Protein AF-A0A397FHE5-F1 (afdb_monomer)

Nearest PDB structures (foldseek):
  7fa0-assembly2_B  TM=5.283E-01  e=1.845E+00  Viola philippica
  4m1q-assembly1_A-2  TM=4.838E-01  e=3.893E+00  [Bacillus] selenitireducens MLS10
  3wsw-assembly1_D  TM=5.517E-01  e=7.252E+00  Enterococcus mundtii
  4lmr-assembly1_A  TM=4.727E-01  e=4.692E+00  Bacillus cereus ATCC 14579

Organism: Aphanomyces astaci (NCBI:txid112090)

Structure (mmCIF, N/CA/C/O backbone):
data_AF-A0A397FHE5-F1
#
_entry.id   AF-A0A397FHE5-F1
#
loop_
_atom_site.group_PDB
_atom_site.id
_atom_site.type_symbol
_atom_site.label_atom_id
_atom_site.label_alt_id
_atom_site.label_comp_id
_atom_site.label_asym_id
_atom_site.label_entity_id
_atom_site.label_seq_id
_atom_site.pdbx_PDB_ins_code
_atom_site.Cartn_x
_atom_site.Cartn_y
_atom_site.Cartn_z
_atom_site.occupancy
_atom_site.B_iso_or_equiv
_atom_site.auth_seq_id
_atom_site.auth_comp_id
_atom_site.auth_asym_id
_atom_site.auth_atom_id
_atom_site.pdbx_PDB_model_num
ATOM 1 N N . MET A 1 1 ? -32.046 1.025 18.889 1.00 34.75 1 MET A N 1
ATOM 2 C CA . MET A 1 1 ? -30.837 0.492 19.540 1.00 34.75 1 MET A CA 1
ATOM 3 C C . MET A 1 1 ? -30.995 -1.011 19.561 1.00 34.75 1 MET A C 1
ATOM 5 O O . MET A 1 1 ? -31.822 -1.499 20.323 1.00 34.75 1 MET A O 1
ATOM 9 N N . HIS A 1 2 ? -30.330 -1.705 18.638 1.00 36.72 2 HIS A N 1
ATOM 10 C CA . HIS A 1 2 ? -30.096 -3.138 18.799 1.00 36.72 2 HIS A CA 1
ATOM 11 C C . HIS A 1 2 ? -29.092 -3.269 19.948 1.00 36.72 2 HIS A C 1
ATOM 13 O O . HIS A 1 2 ? -28.172 -2.463 20.038 1.00 36.72 2 HIS A O 1
ATOM 19 N N . ASN A 1 3 ? -29.404 -4.124 20.914 1.00 38.03 3 ASN A N 1
ATOM 20 C CA . ASN A 1 3 ? -28.708 -4.238 22.196 1.00 38.03 3 ASN A CA 1
ATOM 21 C C . ASN A 1 3 ? -28.197 -5.676 22.342 1.00 38.03 3 ASN A C 1
ATOM 23 O O . ASN A 1 3 ? -28.309 -6.275 23.410 1.00 38.03 3 ASN A O 1
ATOM 27 N N . ASP A 1 4 ? -27.745 -6.237 21.224 1.00 46.53 4 ASP A N 1
ATOM 28 C CA . ASP A 1 4 ? -27.401 -7.641 21.070 1.00 46.53 4 ASP A CA 1
ATOM 29 C C . ASP A 1 4 ? -25.899 -7.740 20.823 1.00 46.53 4 ASP A C 1
ATOM 31 O O . ASP A 1 4 ? -25.509 -8.415 19.883 1.00 46.53 4 ASP A O 1
ATOM 35 N N . CYS A 1 5 ? -25.085 -7.075 21.663 1.00 44.84 5 CYS A N 1
ATOM 36 C CA . CYS A 1 5 ? -23.633 -6.981 21.507 1.00 44.84 5 CYS A CA 1
ATOM 37 C C . CYS A 1 5 ? -23.034 -8.363 21.230 1.00 44.84 5 CYS A C 1
ATOM 39 O O . CYS A 1 5 ? -22.777 -9.134 22.160 1.00 44.84 5 CYS A O 1
ATOM 41 N N . ALA A 1 6 ? -22.848 -8.683 19.952 1.00 53.44 6 ALA A N 1
ATOM 42 C CA . ALA A 1 6 ? -22.233 -9.920 19.530 1.00 53.44 6 ALA A CA 1
ATOM 43 C C . ALA A 1 6 ? -20.726 -9.737 19.660 1.00 53.44 6 ALA A C 1
ATOM 45 O O . ALA A 1 6 ? -20.154 -8.774 19.151 1.00 53.44 6 ALA A O 1
ATOM 46 N N . GLU A 1 7 ? -20.083 -10.652 20.376 1.00 53.84 7 GLU A N 1
ATOM 47 C CA . GLU A 1 7 ? -18.630 -10.693 20.416 1.00 53.84 7 GLU A CA 1
ATOM 48 C C . GLU A 1 7 ? -18.126 -10.942 18.991 1.00 53.84 7 GLU A C 1
ATOM 50 O O . GLU A 1 7 ? -18.586 -11.874 18.317 1.00 53.84 7 GLU A O 1
ATOM 55 N N . CYS A 1 8 ? -17.236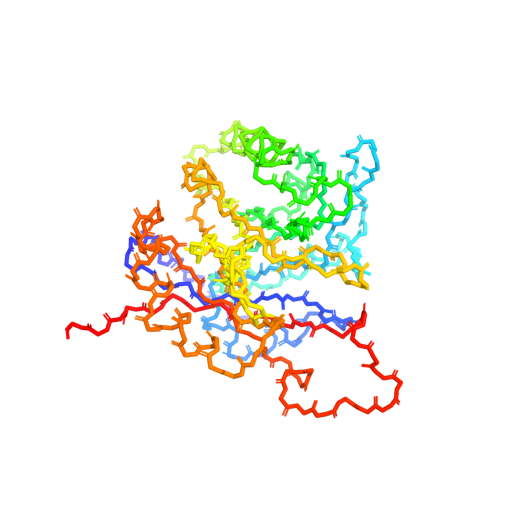 -10.073 18.509 1.00 58.59 8 CYS A N 1
ATOM 56 C CA . CYS A 1 8 ? -16.647 -10.243 17.192 1.00 58.59 8 CYS A CA 1
ATOM 57 C C . CYS A 1 8 ? -15.947 -11.605 17.118 1.00 58.59 8 CYS A C 1
ATOM 59 O O . CYS A 1 8 ? -15.305 -12.013 18.091 1.00 58.59 8 CYS A O 1
ATOM 61 N N . PRO A 1 9 ? -16.083 -12.339 15.998 1.00 58.62 9 PRO A N 1
ATOM 62 C CA . PRO A 1 9 ? -15.359 -13.587 15.831 1.00 58.62 9 PRO A CA 1
ATOM 63 C C . PRO A 1 9 ? -13.859 -13.321 15.986 1.00 58.62 9 PRO A C 1
ATOM 65 O O . PRO A 1 9 ? -13.351 -12.326 15.481 1.00 58.62 9 PRO A O 1
ATOM 68 N N . ALA A 1 10 ? -13.171 -14.199 16.715 1.00 60.56 10 ALA A N 1
ATOM 69 C CA . ALA A 1 10 ? -11.729 -14.093 16.881 1.00 60.56 10 ALA A CA 1
ATOM 70 C C . ALA A 1 10 ? -11.020 -14.288 15.537 1.00 60.56 10 ALA A C 1
ATOM 72 O O . ALA A 1 10 ? -11.412 -15.166 14.762 1.00 60.56 10 ALA A O 1
ATOM 73 N N . ASP A 1 11 ? -9.952 -13.520 15.323 1.00 60.88 11 ASP A N 1
ATOM 74 C CA . ASP A 1 11 ? -9.150 -13.584 14.107 1.00 60.88 11 ASP A CA 1
ATOM 75 C C . ASP A 1 11 ? -8.683 -15.015 13.800 1.00 60.88 11 ASP A C 1
ATOM 77 O O . ASP A 1 11 ? -8.175 -15.753 14.656 1.00 60.88 11 ASP A O 1
ATOM 81 N N . SER A 1 12 ? -8.804 -15.390 12.532 1.00 62.81 12 SER A N 1
ATOM 82 C CA . SER A 1 12 ? -8.346 -16.646 11.961 1.00 62.81 12 SER A CA 1
ATOM 83 C C . SER A 1 12 ? -7.361 -16.387 10.816 1.00 62.81 12 SER A C 1
ATOM 85 O O . SER A 1 12 ? -7.566 -15.494 9.993 1.00 62.81 12 SER A O 1
ATOM 87 N N . PRO A 1 13 ? -6.316 -17.222 10.651 1.00 61.50 13 PRO A N 1
ATOM 88 C CA . PRO A 1 13 ? -5.424 -17.155 9.488 1.00 61.50 13 PRO A CA 1
ATOM 89 C C . PRO A 1 13 ? -6.141 -17.241 8.126 1.00 61.50 13 PRO A C 1
ATOM 91 O O . PRO A 1 13 ? -5.602 -16.789 7.104 1.00 61.50 13 PRO A O 1
ATOM 94 N N . ASP A 1 14 ? -7.343 -17.824 8.114 1.00 67.31 14 ASP A N 1
ATOM 95 C CA . ASP A 1 14 ? -8.187 -18.003 6.933 1.00 67.31 14 ASP A CA 1
ATOM 96 C C . ASP A 1 14 ? -9.141 -16.832 6.661 1.00 67.31 14 ASP A C 1
ATOM 98 O O . ASP A 1 14 ? -9.816 -16.847 5.623 1.00 67.31 14 ASP A O 1
ATOM 102 N N . ASP A 1 15 ? -9.177 -15.823 7.537 1.00 69.19 15 ASP A N 1
ATOM 103 C CA . ASP A 1 15 ? -10.056 -14.671 7.378 1.00 69.19 15 ASP A CA 1
ATOM 104 C C . ASP A 1 15 ? -9.769 -13.920 6.083 1.00 69.19 15 ASP A C 1
ATOM 106 O O . ASP A 1 15 ? -8.633 -13.808 5.596 1.00 69.19 15 ASP A O 1
ATOM 110 N N . LYS A 1 16 ? -10.854 -13.443 5.476 1.00 75.19 16 LYS A N 1
ATOM 111 C CA . LYS A 1 16 ? -10.795 -12.645 4.259 1.00 75.19 16 LYS A CA 1
ATOM 112 C C . LYS A 1 16 ? -10.872 -11.183 4.634 1.00 75.19 16 LYS A C 1
ATOM 114 O O . LYS A 1 16 ? -11.731 -10.785 5.405 1.00 75.19 16 LYS A O 1
ATOM 119 N N . VAL A 1 17 ? -10.002 -10.397 4.023 1.00 77.19 17 VAL A N 1
ATOM 120 C CA . VAL A 1 17 ? -10.043 -8.944 4.097 1.00 77.19 17 VAL A CA 1
ATOM 121 C C . VAL A 1 17 ? -10.964 -8.459 2.988 1.00 77.19 17 VAL A C 1
ATOM 123 O O . VAL A 1 17 ? -10.733 -8.756 1.813 1.00 77.19 17 VAL A O 1
ATOM 126 N N . PHE A 1 18 ? -12.018 -7.754 3.383 1.00 79.75 18 PHE A N 1
ATOM 127 C CA . PHE A 1 18 ? -12.756 -6.835 2.529 1.00 79.75 18 PHE A CA 1
ATOM 128 C C . PHE A 1 18 ? -12.651 -5.432 3.121 1.00 79.75 18 PHE A C 1
ATOM 130 O O . PHE A 1 18 ? -13.220 -5.183 4.184 1.00 79.75 18 PHE A O 1
ATOM 137 N N . ALA A 1 19 ? -11.864 -4.554 2.512 1.00 77.44 19 ALA A N 1
ATOM 138 C CA . ALA A 1 19 ? -11.576 -3.230 3.061 1.00 77.44 19 ALA A CA 1
ATOM 139 C C . ALA A 1 19 ? -11.924 -2.123 2.068 1.00 77.44 19 ALA A C 1
ATOM 141 O O . ALA A 1 19 ? -11.973 -2.386 0.868 1.00 77.44 19 ALA A O 1
ATOM 142 N N . VAL A 1 20 ? -12.201 -0.915 2.559 1.00 76.56 20 VAL A N 1
ATOM 143 C CA . VAL A 1 20 ? -12.511 0.245 1.709 1.00 76.56 20 VAL A CA 1
ATOM 144 C C . VAL A 1 20 ? -11.747 1.488 2.137 1.00 76.56 20 VAL A C 1
ATOM 146 O O . VAL A 1 20 ? -11.711 1.780 3.331 1.00 76.56 20 VAL A O 1
ATOM 149 N N . PHE A 1 21 ? -11.223 2.252 1.176 1.00 75.06 21 PHE A N 1
ATOM 150 C CA . PHE A 1 21 ? -10.838 3.642 1.431 1.00 75.06 21 PHE A CA 1
ATOM 151 C C . PHE A 1 21 ? -12.078 4.517 1.566 1.00 75.06 21 PHE A C 1
ATOM 153 O O . PHE A 1 21 ? -12.962 4.535 0.702 1.00 75.06 21 PHE A O 1
ATOM 160 N N . TRP A 1 22 ? -12.146 5.257 2.666 1.00 75.12 22 TRP A N 1
ATOM 161 C CA . TRP A 1 22 ? -13.221 6.190 2.944 1.00 75.12 22 TRP A CA 1
ATOM 162 C C . TRP A 1 22 ? -12.763 7.629 2.717 1.00 75.12 22 TRP A C 1
ATOM 164 O O . TRP A 1 22 ? -12.324 8.326 3.628 1.00 75.12 22 TRP A O 1
ATOM 174 N N . GLU A 1 23 ? -12.922 8.076 1.472 1.00 68.00 23 GLU A N 1
ATOM 175 C CA . GLU A 1 23 ? -12.510 9.405 0.988 1.00 68.00 23 GLU A CA 1
ATOM 176 C C . GLU A 1 23 ? -13.690 10.367 0.772 1.00 68.00 23 GLU A C 1
ATOM 178 O O . GLU A 1 23 ? -13.542 11.453 0.211 1.00 68.00 23 GLU A O 1
ATOM 183 N N . THR A 1 24 ? -14.911 9.986 1.161 1.00 60.75 24 THR A N 1
ATOM 184 C CA . THR A 1 24 ? -16.087 10.831 0.891 1.00 60.75 24 THR A CA 1
ATOM 185 C C . THR A 1 24 ? -15.988 12.134 1.685 1.00 60.75 24 THR A C 1
ATOM 187 O O . THR A 1 24 ? -15.620 12.093 2.850 1.00 60.75 24 THR A O 1
ATOM 190 N N . GLN A 1 25 ? -16.389 13.267 1.097 1.00 60.81 25 GLN A N 1
ATOM 191 C CA . GLN A 1 25 ? -16.472 14.590 1.753 1.00 60.81 25 GLN A CA 1
ATOM 192 C C . GLN A 1 25 ? -17.799 14.801 2.521 1.00 60.81 25 GLN A C 1
ATOM 194 O O . GLN A 1 25 ? -18.148 15.917 2.908 1.00 60.81 25 GLN A O 1
ATOM 199 N N . SER A 1 26 ? -18.601 13.742 2.678 1.00 58.22 26 SER A N 1
ATOM 200 C CA . SER A 1 26 ? -19.937 13.764 3.290 1.00 58.22 26 SER A CA 1
ATOM 201 C C . SER A 1 26 ? -19.981 12.942 4.574 1.00 58.22 26 SER A C 1
ATOM 203 O O . SER A 1 26 ? -19.197 12.014 4.727 1.00 58.22 26 SER A O 1
ATOM 205 N N . ASN A 1 27 ? -20.875 13.275 5.510 1.00 66.12 27 ASN A N 1
ATOM 206 C CA . ASN A 1 27 ? -20.924 12.624 6.825 1.00 66.12 27 ASN A CA 1
ATOM 207 C C . ASN A 1 27 ? -20.934 11.078 6.752 1.00 66.12 27 ASN A C 1
ATOM 209 O O . ASN A 1 27 ? -21.331 10.463 5.760 1.00 66.12 27 ASN A O 1
ATOM 213 N N . CYS A 1 28 ? -20.582 10.425 7.856 1.00 73.38 28 CYS A N 1
ATOM 214 C CA . CYS A 1 28 ? -20.500 8.964 7.908 1.00 73.38 28 CYS A CA 1
ATOM 215 C C . CYS A 1 28 ? -21.858 8.241 7.874 1.00 73.38 28 CYS A C 1
ATOM 217 O O . CYS A 1 28 ? -21.901 7.028 8.055 1.00 73.38 28 CYS A O 1
ATOM 219 N N . GLN A 1 29 ? -22.979 8.930 7.617 1.00 73.62 29 GLN A N 1
ATOM 220 C CA . GLN A 1 29 ? -24.305 8.297 7.576 1.00 73.62 29 GLN A CA 1
ATOM 221 C C . GLN A 1 29 ? -24.411 7.250 6.470 1.00 73.62 29 GLN A C 1
ATOM 223 O O . GLN A 1 29 ? -25.104 6.255 6.649 1.00 73.62 29 GLN A O 1
ATOM 228 N N . ASN A 1 30 ? -23.708 7.429 5.350 1.00 75.75 30 ASN A N 1
ATOM 229 C CA . ASN A 1 30 ? -23.676 6.412 4.299 1.00 75.75 30 ASN A CA 1
ATOM 230 C C . ASN A 1 30 ? -22.884 5.169 4.716 1.00 75.75 30 ASN A C 1
ATOM 232 O O . ASN A 1 30 ? -23.216 4.075 4.280 1.00 75.75 30 ASN A O 1
ATOM 236 N N . LEU A 1 31 ? -21.869 5.319 5.564 1.00 74.69 31 LEU A N 1
ATOM 237 C CA . LEU A 1 31 ? -21.093 4.197 6.086 1.00 74.69 31 LEU A CA 1
ATOM 238 C C . LEU A 1 31 ? -21.882 3.460 7.173 1.00 74.69 31 LEU A C 1
ATOM 240 O O . LEU A 1 31 ? -22.051 2.248 7.119 1.00 74.69 31 LEU A O 1
ATOM 244 N N . VAL A 1 32 ? -22.451 4.218 8.108 1.00 73.88 32 VAL A N 1
ATOM 245 C CA . VAL A 1 32 ? -23.191 3.716 9.271 1.00 73.88 32 VAL A CA 1
ATOM 246 C C . VAL A 1 32 ? -24.575 3.173 8.893 1.00 73.88 32 VAL A C 1
ATOM 248 O O . VAL A 1 32 ? -25.017 2.152 9.409 1.00 73.88 32 VAL A O 1
ATOM 251 N N . GLY A 1 33 ? -25.283 3.855 7.994 1.00 74.88 33 GLY A N 1
ATOM 252 C CA . GLY A 1 33 ? -26.658 3.534 7.613 1.00 74.88 33 GLY A CA 1
ATOM 253 C C . GLY A 1 33 ? -26.781 2.501 6.493 1.00 74.88 33 GLY A C 1
ATOM 254 O O . GLY A 1 33 ? -27.890 2.037 6.219 1.00 74.88 33 GLY A O 1
ATOM 255 N N . ASN A 1 34 ? -25.680 2.134 5.830 1.00 77.25 34 ASN A N 1
ATOM 256 C CA . ASN A 1 34 ? -25.713 1.169 4.740 1.00 77.25 34 ASN A CA 1
ATOM 257 C C . ASN A 1 34 ? -25.631 -0.271 5.281 1.00 77.25 34 ASN A C 1
ATOM 259 O O . ASN A 1 34 ? -24.612 -0.669 5.844 1.00 77.25 34 ASN A O 1
ATOM 263 N N . PRO A 1 35 ? -26.660 -1.112 5.062 1.00 75.06 35 PRO A N 1
ATOM 264 C CA . PRO A 1 35 ? -26.660 -2.486 5.557 1.00 75.06 35 PRO A CA 1
ATOM 265 C C . PRO A 1 35 ? -25.582 -3.373 4.917 1.00 75.06 35 PRO A C 1
ATOM 267 O O . PRO A 1 35 ? -25.349 -4.475 5.412 1.00 75.06 35 PRO A O 1
ATOM 270 N N . HIS A 1 36 ? -24.956 -2.941 3.818 1.00 76.94 36 HIS A N 1
ATOM 271 C CA . HIS A 1 36 ? -23.864 -3.650 3.153 1.00 76.94 36 HIS A CA 1
ATOM 272 C C . HIS A 1 36 ? -22.498 -3.419 3.819 1.00 76.94 36 HIS A C 1
ATOM 274 O O . HIS A 1 36 ? -21.601 -4.232 3.615 1.00 76.94 36 HIS A O 1
ATOM 280 N N . THR A 1 37 ? -22.357 -2.403 4.679 1.00 73.62 37 THR A N 1
ATOM 281 C CA . THR A 1 37 ? -21.146 -2.159 5.487 1.00 73.62 37 THR A CA 1
ATOM 282 C C . THR A 1 37 ? -20.800 -3.361 6.371 1.00 73.62 37 THR A C 1
ATOM 284 O O . THR A 1 37 ? -19.634 -3.598 6.645 1.00 73.62 37 THR A O 1
ATOM 287 N N . ARG A 1 38 ? -21.776 -4.217 6.713 1.00 70.94 38 ARG A N 1
ATOM 288 C CA . ARG A 1 38 ? -21.558 -5.482 7.446 1.00 70.94 38 ARG A CA 1
ATOM 289 C C . ARG A 1 38 ? -20.615 -6.483 6.768 1.00 70.94 38 ARG A C 1
ATOM 291 O O . ARG A 1 38 ? -20.252 -7.476 7.385 1.00 70.94 38 ARG A O 1
ATOM 298 N N . PHE A 1 39 ? -20.344 -6.312 5.475 1.00 74.50 39 PHE A N 1
ATOM 299 C CA . PHE A 1 39 ? -19.410 -7.165 4.742 1.00 74.50 39 PHE A CA 1
ATOM 300 C C . PHE A 1 39 ? -17.980 -6.631 4.797 1.00 74.50 39 PHE A C 1
ATOM 302 O O . PHE A 1 39 ? -17.058 -7.369 4.460 1.00 74.50 39 PHE A O 1
ATOM 309 N N . LEU A 1 40 ? -17.803 -5.366 5.187 1.00 75.50 40 LEU A N 1
ATOM 310 C CA . LEU A 1 40 ? -16.493 -4.773 5.384 1.00 75.50 40 LEU A CA 1
ATOM 311 C C . LEU A 1 40 ? -15.858 -5.347 6.644 1.00 75.50 40 LEU A C 1
ATOM 313 O O . LEU A 1 40 ? -16.521 -5.617 7.639 1.00 75.50 40 LEU A O 1
ATOM 317 N N . THR A 1 41 ? -14.549 -5.497 6.561 1.00 75.88 41 THR A N 1
ATOM 318 C CA . THR A 1 41 ? -13.669 -5.941 7.642 1.00 75.88 41 THR A CA 1
ATOM 319 C C . THR A 1 41 ? -12.707 -4.837 8.052 1.00 75.88 41 THR A C 1
ATOM 321 O O . THR A 1 41 ? -12.273 -4.827 9.193 1.00 75.88 41 THR A O 1
ATOM 324 N N . HIS A 1 42 ? -12.363 -3.914 7.141 1.00 78.12 42 HIS A N 1
ATOM 325 C CA . HIS A 1 42 ? -11.537 -2.749 7.457 1.00 78.12 42 HIS A CA 1
ATOM 326 C C . HIS A 1 42 ? -12.086 -1.494 6.764 1.00 78.12 42 HIS A C 1
ATOM 328 O O . HIS A 1 42 ? -12.618 -1.572 5.651 1.00 78.12 42 HIS A O 1
ATOM 334 N N . ILE A 1 43 ? -11.935 -0.342 7.408 1.00 79.81 43 ILE A N 1
ATOM 335 C CA . ILE A 1 43 ? -12.120 0.978 6.799 1.00 79.81 43 ILE A CA 1
ATOM 336 C C . ILE A 1 43 ? -10.779 1.694 6.877 1.00 79.81 43 ILE A C 1
ATOM 338 O O . ILE A 1 43 ? -10.218 1.828 7.960 1.00 79.81 43 ILE A O 1
ATOM 342 N N . MET A 1 44 ? -10.284 2.146 5.731 1.00 78.25 44 MET A N 1
ATOM 343 C CA . MET A 1 44 ? -9.072 2.943 5.617 1.00 78.25 44 MET A CA 1
ATOM 344 C C . MET A 1 44 ? -9.461 4.419 5.501 1.00 78.25 44 MET A C 1
ATOM 346 O O . MET A 1 44 ? -10.122 4.833 4.549 1.00 78.25 44 MET A O 1
ATOM 350 N N . TRP A 1 45 ? -9.133 5.200 6.521 1.00 77.88 45 TRP A N 1
ATOM 351 C CA . TRP A 1 45 ? -9.467 6.613 6.637 1.00 77.88 45 TRP A CA 1
ATOM 352 C C . TRP A 1 45 ? -8.388 7.455 5.963 1.00 77.88 45 TRP A C 1
ATOM 354 O O . TRP A 1 45 ? -7.255 7.531 6.445 1.00 77.88 45 TRP A O 1
ATOM 364 N N . SER A 1 46 ? -8.774 8.115 4.875 1.00 72.06 46 SER A N 1
ATOM 365 C CA . SER A 1 46 ? -7.854 8.803 3.973 1.00 72.06 46 SER A CA 1
ATOM 366 C C . SER A 1 46 ? -8.045 10.323 3.964 1.00 72.06 46 SER A C 1
ATOM 368 O O . SER A 1 46 ? -9.139 10.833 4.216 1.00 72.06 46 SER A O 1
ATOM 370 N N . PHE A 1 47 ? -7.024 11.109 3.634 1.00 71.06 47 PHE A N 1
ATOM 371 C CA . PHE A 1 47 ? -5.596 10.845 3.851 1.00 71.06 47 PHE A CA 1
ATOM 372 C C . PHE A 1 47 ? -5.104 11.742 4.978 1.00 71.06 47 PHE A C 1
ATOM 374 O O . PHE A 1 47 ? -5.673 12.810 5.229 1.00 71.06 47 PHE A O 1
ATOM 381 N N . VAL A 1 48 ? -4.039 11.322 5.650 1.00 74.25 48 VAL A N 1
ATOM 382 C CA . VAL A 1 48 ? -3.288 12.196 6.545 1.00 74.25 48 VAL A CA 1
ATOM 383 C C . VAL A 1 48 ? -1.890 12.416 5.979 1.00 74.25 48 VAL A C 1
ATOM 385 O O . VAL A 1 48 ? -1.115 11.480 5.794 1.00 74.25 48 VAL A O 1
ATOM 388 N N . GLU A 1 49 ? -1.583 13.679 5.698 1.00 73.19 49 GLU A N 1
ATOM 389 C CA . GLU A 1 49 ? -0.258 14.120 5.272 1.00 73.19 49 GLU A CA 1
ATOM 390 C C . GLU A 1 49 ? 0.478 14.685 6.496 1.00 73.19 49 GLU A C 1
ATOM 392 O O . GLU A 1 49 ? 0.035 15.684 7.074 1.00 73.19 49 GLU A O 1
ATOM 397 N N . PRO A 1 50 ? 1.559 14.047 6.965 1.00 69.56 50 PRO A N 1
ATOM 398 C CA . PRO A 1 50 ? 2.378 14.602 8.027 1.00 69.56 50 PRO A CA 1
ATOM 399 C C . PRO A 1 50 ? 3.101 15.877 7.574 1.00 69.56 50 PRO A C 1
ATOM 401 O O . PRO A 1 50 ? 3.495 16.024 6.420 1.00 69.56 50 PRO A O 1
ATOM 404 N N . GLY A 1 51 ? 3.307 16.804 8.510 1.00 64.81 51 GLY A N 1
ATOM 405 C CA . GLY A 1 51 ? 4.147 17.977 8.293 1.00 64.81 51 GLY A CA 1
ATOM 406 C C . GLY A 1 51 ? 5.619 17.602 8.094 1.00 64.81 51 GLY A C 1
ATOM 407 O O . GLY A 1 51 ? 6.060 16.524 8.493 1.00 64.81 51 GLY A O 1
ATOM 408 N N . GLU A 1 52 ? 6.411 18.524 7.537 1.00 68.94 52 GLU A N 1
ATOM 409 C CA . GLU A 1 52 ? 7.855 18.331 7.291 1.00 68.94 52 GLU A CA 1
ATOM 410 C C . GLU A 1 52 ? 8.658 17.980 8.561 1.00 68.94 52 GLU A C 1
ATOM 412 O O . GLU A 1 52 ? 9.723 17.370 8.491 1.00 68.94 52 GLU A O 1
ATOM 417 N N . ASP A 1 53 ? 8.153 18.360 9.737 1.00 66.25 53 ASP A N 1
ATOM 418 C CA . ASP A 1 53 ? 8.729 18.055 11.049 1.00 66.25 53 ASP A CA 1
ATOM 419 C C . ASP A 1 53 ? 8.238 16.720 11.645 1.00 66.25 53 ASP A C 1
ATOM 421 O O . ASP A 1 53 ? 8.552 16.399 12.794 1.00 66.25 53 ASP A O 1
ATOM 425 N N . GLY A 1 54 ? 7.470 15.942 10.876 1.00 62.44 54 GLY A N 1
ATOM 426 C CA . GLY A 1 54 ? 6.852 14.687 11.300 1.00 62.44 54 GLY A CA 1
ATOM 427 C C . GLY A 1 54 ? 5.618 14.873 12.187 1.00 62.44 54 GLY A C 1
ATOM 428 O O . GLY A 1 54 ? 5.167 13.917 12.823 1.00 62.44 54 GLY A O 1
ATOM 429 N N . THR A 1 55 ? 5.060 16.084 12.291 1.00 67.88 55 THR A N 1
ATOM 430 C CA . THR A 1 55 ? 3.811 16.290 13.034 1.00 67.88 55 THR A CA 1
ATOM 431 C C . THR A 1 55 ? 2.610 15.761 12.253 1.00 67.88 55 THR A C 1
ATOM 433 O O . THR A 1 55 ? 2.453 16.036 11.070 1.00 67.88 55 THR A O 1
ATOM 436 N N . VAL A 1 56 ? 1.721 15.011 12.913 1.00 70.12 56 VAL A N 1
ATOM 437 C CA . VAL A 1 56 ? 0.415 14.664 12.328 1.00 70.12 56 VAL A CA 1
ATOM 438 C C . VAL A 1 56 ? -0.556 15.824 12.551 1.00 70.12 56 VAL A C 1
ATOM 440 O O . VAL A 1 56 ? -0.798 16.179 13.713 1.00 70.12 56 VAL A O 1
ATOM 443 N N . PRO A 1 57 ? -1.136 16.405 11.486 1.00 69.81 57 PRO A N 1
ATOM 444 C CA . PRO A 1 57 ? -2.131 17.462 11.619 1.00 69.81 57 PRO A CA 1
ATOM 445 C C . PRO A 1 57 ? -3.409 16.948 12.289 1.00 69.81 57 PRO A C 1
ATOM 447 O O . PRO A 1 57 ? -3.724 15.761 12.239 1.00 69.81 57 PRO A O 1
ATOM 450 N N . SER A 1 58 ? -4.178 17.856 12.903 1.00 68.88 58 SER A N 1
ATOM 451 C CA . SER A 1 58 ? -5.495 17.534 13.483 1.00 68.88 58 SER A CA 1
ATOM 452 C C . SER A 1 58 ? -6.590 17.277 12.443 1.00 68.88 58 SER A C 1
ATOM 454 O O . SER A 1 58 ? -7.707 16.894 12.791 1.00 68.88 58 SER A O 1
ATOM 456 N N . GLU A 1 59 ? -6.264 17.508 11.177 1.00 73.38 59 GLU A N 1
ATOM 457 C CA . GLU A 1 59 ? -7.151 17.424 10.031 1.00 73.38 59 GLU A CA 1
ATOM 458 C C . GLU A 1 59 ? -6.595 16.380 9.064 1.00 73.38 59 GLU A C 1
ATOM 460 O O . GLU A 1 59 ? -5.423 16.415 8.696 1.00 73.38 59 GLU A O 1
ATOM 465 N N . PHE A 1 60 ? -7.452 15.454 8.667 1.00 72.69 60 PHE A N 1
ATOM 466 C CA . PHE A 1 60 ? -7.291 14.642 7.473 1.00 72.69 60 PHE A CA 1
ATOM 467 C C . PHE A 1 60 ? -7.744 15.468 6.266 1.00 72.69 60 PHE A C 1
ATOM 469 O O . PHE A 1 60 ? -8.417 16.488 6.426 1.00 72.69 60 PHE A O 1
ATOM 476 N N . GLN A 1 61 ? -7.435 15.006 5.055 1.00 67.31 61 GLN A N 1
ATOM 477 C CA . GLN A 1 61 ? -7.699 15.712 3.796 1.00 67.31 61 GLN A CA 1
ATOM 478 C C . GLN A 1 61 ? -9.109 16.330 3.703 1.00 67.31 61 GLN A C 1
ATOM 480 O O . GLN A 1 61 ? -9.264 17.424 3.162 1.00 67.31 61 GLN A O 1
ATOM 485 N N . TYR A 1 62 ? -10.128 15.664 4.263 1.00 70.00 62 TYR A N 1
ATOM 486 C CA . TYR A 1 62 ? -11.518 16.139 4.254 1.00 70.00 62 TYR A CA 1
ATOM 487 C C . TYR A 1 62 ? -12.186 16.223 5.632 1.00 70.00 62 TYR A C 1
ATOM 489 O O . TYR A 1 62 ? -13.328 16.678 5.726 1.00 70.00 62 TYR A O 1
ATOM 497 N N . TRP A 1 63 ? -11.516 15.778 6.695 1.00 71.56 63 TRP A N 1
ATOM 498 C CA . TRP A 1 63 ? -12.158 15.493 7.977 1.00 71.56 63 TRP A CA 1
ATOM 499 C C . TRP A 1 63 ? -11.328 15.961 9.156 1.00 71.56 63 TRP A C 1
ATOM 501 O O . TRP A 1 63 ? -10.142 15.663 9.237 1.00 71.56 63 TRP A O 1
ATOM 511 N N . SER A 1 64 ? -11.975 16.570 10.146 1.00 75.44 64 SER A N 1
ATOM 512 C CA . SER A 1 64 ? -11.328 16.738 11.440 1.00 75.44 64 SER A CA 1
ATOM 513 C C . SER A 1 64 ? -11.221 15.396 12.160 1.00 75.44 64 SER A C 1
ATOM 515 O O . SER A 1 64 ? -12.081 14.515 12.035 1.00 75.44 64 SER A O 1
ATOM 517 N N . GLN A 1 65 ? -10.186 15.254 12.980 1.00 72.56 65 GLN A N 1
ATOM 518 C CA . GLN A 1 65 ? -9.997 14.075 13.826 1.00 72.56 65 GLN A CA 1
ATOM 519 C C . GLN A 1 65 ? -11.190 13.788 14.751 1.00 72.56 65 GLN A C 1
ATOM 521 O O . GLN A 1 65 ? -11.509 12.625 15.000 1.00 72.56 65 GLN A O 1
ATOM 526 N N . GLU A 1 66 ? -11.857 14.825 15.268 1.00 77.81 66 GLU A N 1
ATOM 527 C CA . GLU A 1 66 ? -13.056 14.658 16.101 1.00 77.81 66 GLU A CA 1
ATOM 528 C C . GLU A 1 66 ? -14.196 14.014 15.307 1.00 77.81 66 GLU A C 1
ATOM 530 O O . GLU A 1 66 ? -14.869 13.119 15.816 1.00 77.81 66 GLU A O 1
ATOM 535 N N . HIS A 1 67 ? -14.361 14.398 14.038 1.00 79.69 67 HIS A N 1
ATOM 536 C CA . HIS A 1 67 ? -15.389 13.819 13.183 1.00 79.69 67 HIS A CA 1
ATOM 537 C C . HIS A 1 67 ? -15.129 12.338 12.898 1.00 79.69 67 HIS A C 1
ATOM 539 O O . HIS A 1 67 ? -16.042 11.525 13.022 1.00 79.69 67 HIS A O 1
ATOM 545 N N . ILE A 1 68 ? -13.885 11.967 12.570 1.00 77.94 68 ILE A N 1
ATOM 546 C CA . ILE A 1 68 ? -13.524 10.560 12.333 1.00 77.94 68 ILE A CA 1
ATOM 547 C C . ILE A 1 68 ? -13.776 9.731 13.591 1.00 77.94 68 ILE A C 1
ATOM 549 O O . ILE A 1 68 ? -14.379 8.662 13.523 1.00 77.94 68 ILE A O 1
ATOM 553 N N . LYS A 1 69 ? -13.398 10.251 14.762 1.00 77.88 69 LYS A N 1
ATOM 554 C CA . LYS A 1 69 ? -13.651 9.578 16.037 1.00 77.88 69 LYS A CA 1
ATOM 555 C C . LYS A 1 69 ? -15.142 9.339 16.281 1.00 77.88 69 LYS A C 1
ATOM 557 O O . LYS A 1 69 ? -15.518 8.241 16.688 1.00 77.88 69 LYS A O 1
ATOM 562 N N . ASP A 1 70 ? -15.991 10.326 16.009 1.00 80.62 70 ASP A N 1
ATOM 563 C CA . ASP A 1 70 ? -17.444 10.168 16.118 1.00 80.62 70 ASP A CA 1
ATOM 564 C C . ASP A 1 70 ? -17.984 9.109 15.147 1.00 80.62 70 ASP A C 1
ATOM 566 O O . ASP A 1 70 ? -18.940 8.399 15.471 1.00 80.62 70 ASP A O 1
ATOM 570 N N . CYS A 1 71 ? -17.374 8.968 13.970 1.00 80.50 71 CYS A N 1
ATOM 571 C CA . CYS A 1 71 ? -17.736 7.942 12.999 1.00 80.50 71 CYS A CA 1
ATOM 572 C C . CYS A 1 71 ? -17.316 6.537 13.434 1.00 80.50 71 CYS A C 1
ATOM 574 O O . CYS A 1 71 ? -18.147 5.631 13.399 1.00 80.50 71 CYS A O 1
ATOM 576 N N . ILE A 1 72 ? -16.079 6.372 13.907 1.00 79.50 72 ILE A N 1
ATOM 577 C CA . ILE A 1 72 ? -15.570 5.116 14.480 1.00 79.50 72 ILE A CA 1
ATOM 578 C C . ILE A 1 72 ? -16.474 4.666 15.632 1.00 79.50 72 ILE A C 1
ATOM 580 O O . ILE A 1 72 ? -16.917 3.520 15.686 1.00 79.50 72 ILE A O 1
ATOM 584 N N . LEU A 1 73 ? -16.819 5.589 16.536 1.00 76.31 73 LEU A N 1
ATOM 585 C CA . LEU A 1 73 ? -17.723 5.298 17.648 1.00 76.31 73 LEU A CA 1
ATOM 586 C C . LEU A 1 73 ? -19.107 4.862 17.161 1.00 76.31 73 LEU A C 1
ATOM 588 O O . LEU A 1 73 ? -19.653 3.900 17.694 1.00 76.31 73 LEU A O 1
ATOM 592 N N . GLN A 1 74 ? -19.664 5.521 16.141 1.00 76.38 74 GLN A N 1
ATOM 593 C CA . GLN A 1 74 ? -20.933 5.097 15.552 1.00 76.38 74 GLN A CA 1
ATOM 594 C C . GLN A 1 74 ? -20.831 3.687 14.967 1.00 76.38 74 GLN A C 1
ATOM 596 O O . GLN A 1 74 ? -21.660 2.852 15.303 1.00 76.38 74 GLN A O 1
ATOM 601 N N . LEU A 1 75 ? -19.810 3.383 14.166 1.00 74.62 75 LEU A N 1
ATOM 602 C CA . LEU A 1 75 ? -19.633 2.056 13.563 1.00 74.62 75 LEU A CA 1
ATOM 603 C C . LEU A 1 75 ? -19.525 0.949 14.613 1.00 74.62 75 LEU A C 1
ATOM 605 O O . LEU A 1 75 ? -20.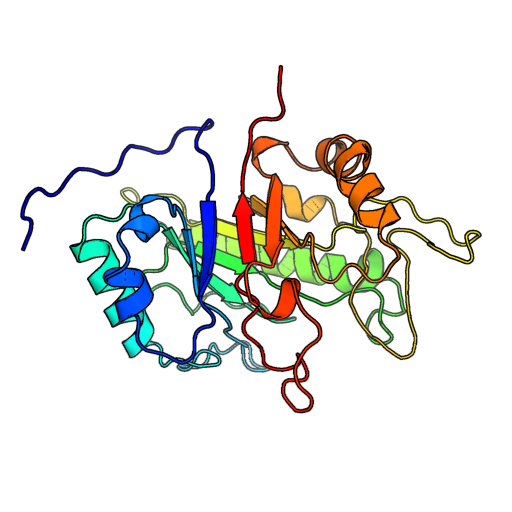229 -0.059 14.523 1.00 74.62 75 LEU A O 1
ATOM 609 N N . ARG A 1 76 ? -18.735 1.191 15.662 1.00 72.06 76 ARG A N 1
ATOM 610 C CA . ARG A 1 76 ? -18.581 0.270 16.794 1.00 72.06 76 ARG A CA 1
ATOM 611 C C . ARG A 1 76 ? -19.878 0.104 17.593 1.00 72.06 76 ARG A C 1
ATOM 613 O O . ARG A 1 76 ? -20.163 -0.990 18.069 1.00 72.06 76 ARG A O 1
ATOM 620 N N . MET A 1 77 ? -20.710 1.146 17.700 1.00 63.66 77 MET A N 1
ATOM 621 C CA . MET A 1 77 ? -22.040 1.064 18.328 1.00 63.66 77 MET A CA 1
ATOM 622 C C . MET A 1 77 ? -23.061 0.248 17.521 1.00 63.66 77 MET A C 1
ATOM 624 O O . MET A 1 77 ? -24.029 -0.231 18.108 1.00 63.66 77 MET A O 1
ATOM 628 N N . TYR A 1 78 ? -22.881 0.097 16.206 1.00 59.12 78 TYR A N 1
ATOM 629 C CA . TYR A 1 78 ? -23.725 -0.760 15.361 1.00 59.12 78 TYR A CA 1
ATOM 630 C C . TYR A 1 78 ? -23.204 -2.206 15.260 1.00 59.12 78 TYR A C 1
ATOM 632 O O . TYR A 1 78 ? -23.674 -2.949 14.401 1.00 59.12 78 TYR A O 1
ATOM 640 N N . GLU A 1 79 ? -22.275 -2.604 16.141 1.00 53.72 79 GLU A N 1
ATOM 641 C CA . GLU A 1 79 ? -21.713 -3.965 16.236 1.00 53.72 79 GLU A CA 1
ATOM 642 C C . GLU A 1 79 ? -21.064 -4.449 14.931 1.00 53.72 79 GLU A C 1
ATOM 644 O O . GLU A 1 79 ? -21.046 -5.641 14.620 1.00 53.72 79 GLU A O 1
ATOM 649 N N . ILE A 1 80 ? -20.530 -3.520 14.136 1.00 55.31 80 ILE A N 1
ATOM 650 C CA . ILE A 1 80 ? -19.818 -3.885 12.918 1.00 55.31 80 ILE A CA 1
ATOM 651 C C . ILE A 1 80 ? -18.362 -4.159 13.296 1.00 55.31 80 ILE A C 1
ATOM 653 O O . ILE A 1 80 ? -17.640 -3.250 13.700 1.00 55.31 80 ILE A O 1
ATOM 657 N N . CYS A 1 81 ? -17.951 -5.423 13.197 1.00 52.28 81 CYS A N 1
ATOM 658 C CA . CYS A 1 81 ? -16.582 -5.873 13.450 1.00 52.28 81 CYS A CA 1
ATOM 659 C C . CYS A 1 81 ? -15.662 -5.403 12.321 1.00 52.28 81 CYS A C 1
ATOM 661 O O . CYS A 1 81 ? -15.399 -6.139 11.370 1.00 52.28 81 CYS A O 1
ATOM 663 N N . ILE A 1 82 ? -15.249 -4.141 12.404 1.00 53.09 82 ILE A N 1
ATOM 664 C CA . ILE A 1 82 ? -14.377 -3.485 11.439 1.00 53.09 82 ILE A CA 1
ATOM 665 C C . ILE A 1 82 ? -13.130 -2.981 12.155 1.00 53.09 82 ILE A C 1
ATOM 667 O O . ILE A 1 82 ? -13.228 -2.378 13.221 1.00 53.09 82 ILE A O 1
ATOM 671 N N . HIS A 1 83 ? -11.976 -3.200 11.535 1.00 52.75 83 HIS A N 1
ATOM 672 C CA . HIS A 1 83 ? -10.736 -2.525 11.883 1.00 52.75 83 HIS A CA 1
ATOM 673 C C . HIS A 1 83 ? -10.677 -1.155 11.202 1.00 52.75 83 HIS A C 1
ATOM 675 O O . HIS A 1 83 ? -10.701 -1.050 9.973 1.00 52.75 83 HIS A O 1
ATOM 681 N N . ASP A 1 84 ? -10.583 -0.097 11.997 1.00 51.56 84 ASP A N 1
ATOM 682 C CA . ASP A 1 84 ? -10.419 1.266 11.504 1.00 51.56 84 ASP A CA 1
ATOM 683 C C . ASP A 1 84 ? -8.925 1.575 11.370 1.00 51.56 84 ASP A C 1
ATOM 685 O O . ASP A 1 84 ? -8.206 1.688 12.359 1.00 51.56 84 ASP A O 1
ATOM 689 N N . VAL A 1 85 ? -8.442 1.718 10.143 1.00 50.62 85 VAL A N 1
ATOM 690 C CA . VAL A 1 85 ? -7.037 1.984 9.811 1.00 50.62 85 VAL A CA 1
ATOM 691 C C . VAL A 1 85 ? -6.950 3.395 9.244 1.00 50.62 85 VAL A C 1
ATOM 693 O O . VAL A 1 85 ? -7.838 3.799 8.506 1.00 50.62 85 VAL A O 1
ATOM 696 N N . TYR A 1 86 ? -5.931 4.179 9.581 1.00 51.25 86 TYR A N 1
ATOM 697 C CA . TYR A 1 86 ? -5.717 5.471 8.918 1.00 51.25 86 TYR A CA 1
ATOM 698 C C . TYR A 1 86 ? -4.592 5.370 7.896 1.00 51.25 86 TYR A C 1
ATOM 700 O O . TYR A 1 86 ? -3.620 4.656 8.139 1.00 51.25 86 TYR A O 1
ATOM 708 N N . THR A 1 87 ? -4.699 6.125 6.805 1.00 50.41 87 THR A N 1
ATOM 709 C CA . THR A 1 87 ? -3.740 6.052 5.700 1.00 50.41 87 THR A CA 1
ATOM 710 C C . THR A 1 87 ? -2.845 7.277 5.642 1.00 50.41 87 THR A C 1
ATOM 712 O O . THR A 1 87 ? -3.315 8.413 5.510 1.00 50.41 87 THR A O 1
ATOM 715 N N . LEU A 1 88 ? -1.539 7.039 5.763 1.00 48.88 88 LEU A N 1
ATOM 716 C CA . LEU A 1 88 ? -0.496 8.047 5.611 1.00 48.88 88 LEU A CA 1
ATOM 717 C C . LEU A 1 88 ? -0.073 8.139 4.152 1.00 48.88 88 LEU A C 1
ATOM 719 O O . LEU A 1 88 ? 0.381 7.153 3.580 1.00 48.88 88 LEU A O 1
ATOM 723 N N . LYS A 1 89 ? -0.130 9.352 3.610 1.00 45.16 89 LYS A N 1
ATOM 724 C CA . LYS A 1 89 ? 0.423 9.694 2.301 1.00 45.16 89 LYS A CA 1
ATOM 725 C C . LYS A 1 89 ? 1.701 10.499 2.538 1.00 45.16 89 LYS A C 1
ATOM 727 O O . LYS A 1 89 ? 1.571 11.703 2.721 1.00 45.16 89 LYS A O 1
ATOM 732 N N . CYS A 1 90 ? 2.892 9.882 2.690 1.00 48.75 90 CYS A N 1
ATOM 733 C CA . CYS A 1 90 ? 4.175 10.628 2.793 1.00 48.75 90 CYS A CA 1
ATOM 734 C C . CYS A 1 90 ? 5.493 9.837 2.976 1.00 48.75 90 CYS A C 1
ATOM 736 O O . CYS A 1 90 ? 5.523 8.730 3.506 1.00 48.75 90 CYS A O 1
ATOM 738 N N . ASP A 1 91 ? 6.575 10.590 2.706 1.00 40.34 91 ASP A N 1
ATOM 739 C CA . ASP A 1 91 ? 8.031 10.381 2.862 1.00 40.34 91 ASP A CA 1
ATOM 740 C C . ASP A 1 91 ? 8.610 10.473 4.305 1.00 40.34 91 ASP A C 1
ATOM 742 O O . ASP A 1 91 ? 9.834 10.496 4.487 1.00 40.34 91 ASP A O 1
ATOM 746 N N . VAL A 1 92 ? 7.790 10.591 5.363 1.00 36.19 92 VAL A N 1
ATOM 747 C CA . VAL A 1 92 ? 8.283 10.874 6.735 1.00 36.19 92 VAL A CA 1
ATOM 748 C C . VAL A 1 92 ? 7.550 10.073 7.822 1.00 36.19 92 VAL A C 1
ATOM 750 O O . VAL A 1 92 ? 6.328 9.960 7.841 1.00 36.19 92 VAL A O 1
ATOM 753 N N . VAL A 1 93 ? 8.342 9.546 8.768 1.00 39.16 93 VAL A N 1
ATOM 754 C CA . VAL A 1 93 ? 7.955 8.730 9.937 1.00 39.16 93 VAL A CA 1
ATOM 755 C C . VAL A 1 93 ? 6.931 9.450 10.824 1.00 39.16 93 VAL A C 1
ATOM 757 O O . VAL A 1 93 ? 7.280 10.478 11.405 1.00 39.16 93 VAL A O 1
ATOM 760 N N . VAL A 1 94 ? 5.754 8.853 11.088 1.00 46.00 94 VAL A N 1
ATOM 761 C CA . VAL A 1 94 ? 4.930 9.277 12.240 1.00 46.00 94 VAL A CA 1
ATOM 762 C C . VAL A 1 94 ? 4.301 8.144 13.062 1.00 46.00 94 VAL A C 1
ATOM 764 O O . VAL A 1 94 ? 3.380 7.465 12.623 1.00 46.00 94 VAL A O 1
ATOM 767 N N . VAL A 1 95 ? 4.705 8.056 14.338 1.00 46.75 95 VAL A N 1
ATOM 768 C CA . VAL A 1 95 ? 4.045 7.286 15.418 1.00 46.75 95 VAL A CA 1
ATOM 769 C C . VAL A 1 95 ? 3.327 8.248 16.381 1.00 46.75 95 VAL A C 1
ATOM 771 O O . VAL A 1 95 ? 3.642 8.306 17.564 1.00 46.75 95 VAL A O 1
ATOM 774 N N . VAL A 1 96 ? 2.408 9.099 15.913 1.00 41.53 96 VAL A N 1
ATOM 775 C CA . VAL A 1 96 ? 1.630 9.982 16.821 1.00 41.53 96 VAL A CA 1
ATOM 776 C C . VAL A 1 96 ? 0.205 10.276 16.320 1.00 41.53 96 VAL A C 1
ATOM 778 O O . VAL A 1 96 ? -0.401 11.262 16.723 1.00 41.53 96 VAL A O 1
ATOM 781 N N . ALA A 1 97 ? -0.386 9.421 15.482 1.00 46.31 97 ALA A N 1
ATOM 782 C CA . ALA A 1 97 ? -1.790 9.563 15.064 1.00 46.31 97 ALA A CA 1
ATOM 783 C C . ALA A 1 97 ? -2.713 8.506 15.683 1.00 46.31 97 ALA A C 1
ATOM 785 O O . ALA A 1 97 ? -3.811 8.288 15.200 1.00 46.31 97 ALA A O 1
ATOM 786 N N . TYR A 1 98 ? -2.271 7.811 16.730 1.00 50.94 98 TYR A N 1
ATOM 787 C CA . TYR A 1 98 ? -2.880 6.536 17.096 1.00 50.94 98 TYR A CA 1
ATOM 788 C C . TYR A 1 98 ? -3.512 6.518 18.499 1.00 50.94 98 TYR A C 1
ATOM 790 O O . TYR A 1 98 ? -4.708 6.268 18.648 1.00 50.94 98 TYR A O 1
ATOM 798 N N . VAL A 1 99 ? -2.761 6.898 19.545 1.00 50.12 99 VAL A N 1
ATOM 799 C CA . VAL A 1 99 ? -3.210 6.746 20.951 1.00 50.12 99 VAL A CA 1
ATOM 800 C C . VAL A 1 99 ? -4.418 7.640 21.280 1.00 50.12 99 VAL A C 1
ATOM 802 O O . VAL A 1 99 ? -5.140 7.403 22.246 1.00 50.12 99 VAL A O 1
ATOM 805 N N . ARG A 1 100 ? -4.668 8.686 20.484 1.00 54.91 100 ARG A N 1
ATOM 806 C CA . ARG A 1 100 ? -5.760 9.643 20.723 1.00 54.91 100 ARG A CA 1
ATOM 807 C C . ARG A 1 100 ? -7.100 9.256 20.084 1.00 54.91 100 ARG A C 1
ATOM 809 O O . ARG A 1 100 ? -8.129 9.758 20.549 1.00 54.91 100 ARG A O 1
ATOM 816 N N . PHE A 1 101 ? -7.107 8.390 19.069 1.00 61.38 101 PHE A N 1
ATOM 817 C CA . PHE A 1 101 ? -8.264 8.243 18.168 1.00 61.38 101 PHE A CA 1
ATOM 818 C C . PHE A 1 101 ? -8.854 6.835 18.145 1.00 61.38 101 PHE A C 1
ATOM 820 O O . PHE A 1 101 ? -10.035 6.695 17.846 1.00 61.38 101 PHE A O 1
ATOM 827 N N . GLY A 1 102 ? -8.083 5.829 18.573 1.00 69.31 102 GLY A N 1
ATOM 828 C CA . GLY A 1 102 ? -8.568 4.457 18.714 1.00 69.31 102 GLY A CA 1
ATOM 829 C C . GLY A 1 102 ? -8.618 3.674 17.405 1.00 69.31 102 GLY A C 1
ATOM 830 O O . GLY A 1 102 ? -9.429 2.758 17.323 1.00 69.31 102 GLY A O 1
ATOM 831 N N . PHE A 1 103 ? -7.790 4.045 16.422 1.00 78.69 103 PHE A N 1
ATOM 832 C CA . PHE A 1 103 ? -7.546 3.245 15.222 1.00 78.69 103 PHE A CA 1
ATOM 833 C C . PHE A 1 103 ? -6.886 1.906 15.574 1.00 78.69 103 PHE A C 1
ATOM 835 O O . PHE A 1 103 ? -6.116 1.809 16.530 1.00 78.69 103 PHE A O 1
ATOM 842 N N . ASP A 1 104 ? -7.156 0.905 14.748 1.00 78.50 104 ASP A N 1
ATOM 843 C CA . ASP A 1 104 ? -6.682 -0.472 14.859 1.00 78.50 104 ASP A CA 1
ATOM 844 C C . ASP A 1 104 ? -5.412 -0.718 14.015 1.00 78.50 104 ASP A C 1
ATOM 846 O O . ASP A 1 104 ? -4.806 -1.790 14.078 1.00 78.50 104 ASP A O 1
ATOM 850 N N . GLY A 1 105 ? -4.948 0.287 13.262 1.00 81.31 105 GLY A N 1
ATOM 851 C CA . GLY A 1 105 ? -3.700 0.208 12.510 1.00 81.31 105 GLY A CA 1
ATOM 852 C C . GLY A 1 105 ? -3.347 1.447 11.695 1.00 81.31 105 GLY A C 1
ATOM 853 O O . GLY A 1 105 ? -4.033 2.471 11.747 1.00 81.31 105 GLY A O 1
ATOM 854 N N . ILE A 1 106 ? -2.262 1.311 10.936 1.00 83.94 106 ILE A N 1
ATOM 855 C CA . ILE A 1 106 ? -1.716 2.299 10.005 1.00 83.94 106 ILE A CA 1
ATOM 856 C C . ILE A 1 106 ? -1.608 1.653 8.629 1.00 83.94 106 ILE A C 1
ATOM 858 O O . ILE A 1 106 ? -1.050 0.565 8.505 1.00 83.94 106 ILE A O 1
ATOM 862 N N . ASP A 1 107 ? -2.081 2.351 7.615 1.00 86.31 107 ASP A N 1
ATOM 863 C CA . ASP A 1 107 ? -1.857 2.033 6.217 1.00 86.31 107 ASP A CA 1
ATOM 864 C C . ASP A 1 107 ? -0.901 3.059 5.606 1.00 86.31 107 ASP A C 1
ATOM 866 O O . ASP A 1 107 ? -0.936 4.243 5.957 1.00 86.31 107 ASP A O 1
ATOM 870 N N . ILE A 1 108 ? 0.008 2.595 4.755 1.00 88.12 108 ILE A N 1
ATOM 871 C CA . ILE A 1 108 ? 1.048 3.425 4.154 1.00 88.12 108 ILE A CA 1
ATOM 872 C C . ILE A 1 108 ? 0.825 3.473 2.648 1.00 88.12 108 ILE A C 1
ATOM 874 O O . ILE A 1 108 ? 1.124 2.505 1.951 1.00 88.12 108 ILE A O 1
ATOM 878 N N . ASP A 1 109 ? 0.364 4.630 2.181 1.00 84.31 109 ASP A N 1
ATOM 879 C CA . ASP A 1 109 ? 0.185 4.988 0.775 1.00 84.31 109 ASP A CA 1
ATOM 880 C C . ASP A 1 109 ? 1.336 5.896 0.320 1.00 84.31 109 ASP A C 1
ATOM 882 O O . ASP A 1 109 ? 1.197 7.088 0.034 1.00 84.31 109 ASP A O 1
ATOM 886 N N . ASP A 1 110 ? 2.543 5.336 0.372 1.00 85.00 110 ASP A N 1
ATOM 887 C CA . ASP A 1 110 ? 3.746 5.985 -0.133 1.00 85.00 110 ASP A CA 1
ATOM 888 C C . ASP A 1 110 ? 3.804 5.786 -1.651 1.00 85.00 110 ASP A C 1
ATOM 890 O O . ASP A 1 110 ? 4.231 4.739 -2.145 1.00 85.00 110 ASP A O 1
ATOM 894 N N . GLU A 1 111 ? 3.382 6.811 -2.387 1.00 81.75 111 GLU A N 1
ATOM 895 C CA . GLU A 1 111 ? 3.394 6.844 -3.852 1.00 81.75 111 GLU A CA 1
ATOM 896 C C . GLU A 1 111 ? 4.758 7.270 -4.437 1.00 81.75 111 GLU A C 1
ATOM 898 O O . GLU A 1 111 ? 4.857 7.604 -5.620 1.00 81.75 111 GLU A O 1
ATOM 903 N N . THR A 1 112 ? 5.844 7.286 -3.651 1.00 86.00 112 THR A N 1
ATOM 904 C CA . THR A 1 112 ? 7.165 7.564 -4.221 1.00 86.00 112 THR A CA 1
ATOM 905 C C . THR A 1 112 ? 7.659 6.397 -5.069 1.00 86.00 112 THR A C 1
ATOM 907 O O . THR A 1 112 ? 7.595 5.236 -4.682 1.00 86.00 112 THR A O 1
ATOM 910 N N . GLY A 1 113 ? 8.213 6.682 -6.242 1.00 89.94 113 GLY A N 1
ATOM 911 C CA . GLY A 1 113 ? 8.738 5.658 -7.139 1.00 89.94 113 GLY A CA 1
ATOM 912 C C . GLY A 1 113 ? 10.030 6.075 -7.817 1.00 89.94 113 GLY A C 1
ATOM 913 O O . GLY A 1 113 ? 10.793 6.904 -7.312 1.00 89.94 113 GLY A O 1
ATOM 914 N N . ASN A 1 114 ? 10.300 5.482 -8.973 1.00 90.69 114 ASN A N 1
ATOM 915 C CA . ASN A 1 114 ? 11.372 5.898 -9.861 1.00 90.69 114 ASN A CA 1
ATOM 916 C C . ASN A 1 114 ? 11.003 7.286 -10.383 1.00 90.69 114 ASN A C 1
ATOM 918 O O . ASN A 1 114 ? 10.128 7.437 -11.230 1.00 90.69 114 ASN A O 1
ATOM 922 N N . MET A 1 115 ? 11.631 8.311 -9.826 1.00 88.44 115 MET A N 1
ATOM 923 C CA . MET A 1 115 ? 11.385 9.710 -10.149 1.00 88.44 115 MET A CA 1
ATOM 924 C C . MET A 1 115 ? 12.705 10.473 -10.111 1.00 88.44 115 MET A C 1
ATOM 926 O O . MET A 1 115 ? 13.737 9.949 -9.674 1.00 88.44 115 MET A O 1
ATOM 930 N N . LYS A 1 116 ? 12.697 11.741 -10.535 1.00 87.94 116 LYS A N 1
ATOM 931 C CA . LYS A 1 116 ? 13.914 12.574 -10.517 1.00 87.94 116 LYS A CA 1
ATOM 932 C C . LYS A 1 116 ? 14.552 12.649 -9.122 1.00 87.94 116 LYS A C 1
ATOM 934 O O . LYS A 1 116 ? 15.774 12.554 -9.012 1.00 87.94 116 LYS A O 1
ATOM 939 N N . GLY A 1 117 ? 13.734 12.756 -8.071 1.00 84.44 117 GLY A N 1
ATOM 940 C CA . GLY A 1 117 ? 14.185 12.813 -6.674 1.00 84.44 117 GLY A CA 1
ATOM 941 C C . GLY A 1 117 ? 14.877 11.540 -6.171 1.00 84.44 117 GLY A C 1
ATOM 942 O O . GLY A 1 117 ? 15.753 11.622 -5.315 1.00 84.44 117 GLY A O 1
ATOM 943 N N . THR A 1 118 ? 14.553 10.379 -6.742 1.00 88.81 118 THR A N 1
ATOM 944 C CA . THR A 1 118 ? 15.132 9.075 -6.376 1.00 88.81 118 THR A CA 1
ATOM 945 C C . THR A 1 118 ? 16.203 8.613 -7.362 1.00 88.81 118 THR A C 1
ATOM 947 O O . THR A 1 118 ? 16.573 7.444 -7.380 1.00 88.81 118 THR A O 1
ATOM 950 N N . HIS A 1 119 ? 16.707 9.520 -8.206 1.00 90.69 119 HIS A N 1
ATOM 951 C CA . HIS A 1 119 ? 17.654 9.204 -9.280 1.00 90.69 119 HIS A CA 1
ATOM 952 C C . HIS A 1 119 ? 17.155 8.107 -10.237 1.00 90.69 119 HIS A C 1
ATOM 954 O O . HIS A 1 119 ? 17.968 7.392 -10.817 1.00 90.69 119 HIS A O 1
ATOM 960 N N . GLN A 1 120 ? 15.831 7.993 -10.413 1.00 90.94 120 GLN A N 1
ATOM 961 C CA . GLN A 1 120 ? 15.174 6.945 -11.211 1.00 90.94 120 GLN A CA 1
ATOM 962 C C . GLN A 1 120 ? 15.450 5.513 -10.713 1.00 90.94 120 GLN A C 1
ATOM 964 O O . GLN A 1 120 ? 15.188 4.552 -11.428 1.00 90.94 120 GLN A O 1
ATOM 969 N N . ASP A 1 121 ? 15.956 5.367 -9.488 1.00 92.12 121 ASP A N 1
ATOM 970 C CA . ASP A 1 121 ? 16.201 4.085 -8.832 1.00 92.12 121 ASP A CA 1
ATOM 971 C C . ASP A 1 121 ? 15.723 4.182 -7.381 1.00 92.12 121 ASP A C 1
ATOM 973 O O . ASP A 1 121 ? 16.480 4.427 -6.432 1.00 92.12 121 ASP A O 1
ATOM 977 N N . TRP A 1 122 ? 14.411 4.014 -7.225 1.00 94.31 122 TRP A N 1
ATOM 978 C CA . TRP A 1 122 ? 13.764 4.071 -5.922 1.00 94.31 122 TRP A CA 1
ATOM 979 C C . TRP A 1 122 ? 14.316 3.019 -4.964 1.00 94.31 122 TRP A C 1
ATOM 981 O O . TRP A 1 122 ? 14.578 3.324 -3.803 1.00 94.31 122 TRP A O 1
ATOM 991 N N . LEU A 1 123 ? 14.544 1.795 -5.447 1.00 95.19 123 LEU A N 1
ATOM 992 C CA . LEU A 1 123 ? 14.970 0.678 -4.608 1.00 95.19 123 LEU A CA 1
ATOM 993 C C . LEU A 1 123 ? 16.323 0.959 -3.944 1.00 95.19 123 LEU A C 1
ATOM 995 O O . LEU A 1 123 ? 16.495 0.675 -2.758 1.00 95.19 123 LEU A O 1
ATOM 999 N N . THR A 1 124 ? 17.268 1.552 -4.675 1.00 95.75 124 THR A N 1
ATOM 1000 C CA . THR A 1 124 ? 18.589 1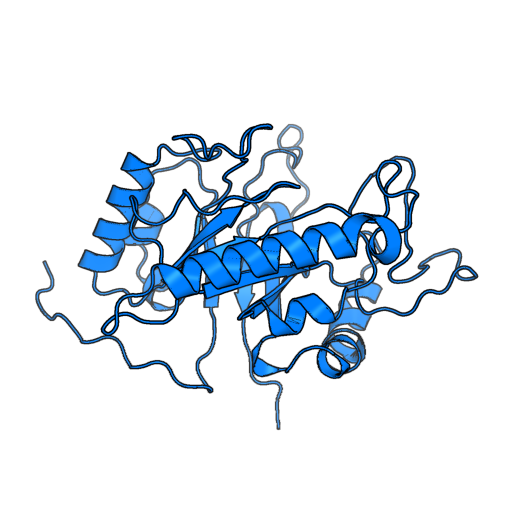.894 -4.132 1.00 95.75 124 THR A CA 1
ATOM 1001 C C . THR A 1 124 ? 18.551 3.140 -3.247 1.00 95.75 124 THR A C 1
ATOM 1003 O O . THR A 1 124 ? 19.209 3.169 -2.203 1.00 95.75 124 THR A O 1
ATOM 1006 N N . HIS A 1 125 ? 17.818 4.181 -3.652 1.00 93.56 125 HIS A N 1
ATOM 1007 C CA . HIS A 1 125 ? 17.931 5.507 -3.034 1.00 93.56 125 HIS A CA 1
ATOM 1008 C C . HIS A 1 125 ? 16.869 5.818 -1.977 1.00 93.56 125 HIS A C 1
ATOM 1010 O O . HIS A 1 125 ? 17.150 6.596 -1.065 1.00 93.56 125 HIS A O 1
ATOM 1016 N N . HIS A 1 126 ? 15.688 5.207 -2.065 1.00 92.31 126 HIS A N 1
ATOM 1017 C CA . HIS A 1 126 ? 14.553 5.493 -1.187 1.00 92.31 126 HIS A CA 1
ATOM 1018 C C . HIS A 1 126 ? 14.033 4.254 -0.439 1.00 92.31 126 HIS A C 1
ATOM 1020 O O . HIS A 1 126 ? 13.682 4.359 0.734 1.00 92.31 126 HIS A O 1
ATOM 1026 N N . GLY A 1 127 ? 14.119 3.054 -1.021 1.00 94.19 127 GLY A N 1
ATOM 1027 C CA . GLY A 1 127 ? 13.763 1.792 -0.357 1.00 94.19 127 GLY A CA 1
ATOM 1028 C C . GLY A 1 127 ? 14.358 1.619 1.056 1.00 94.19 127 GLY A C 1
ATOM 1029 O O . GLY A 1 127 ? 13.636 1.223 1.975 1.00 94.19 127 GLY A O 1
ATOM 1030 N N . PRO A 1 128 ? 15.637 1.973 1.318 1.00 95.31 128 PRO A N 1
ATOM 1031 C CA . PRO A 1 128 ? 16.190 1.944 2.672 1.00 95.31 128 PRO A CA 1
ATOM 1032 C C . PRO A 1 128 ? 15.533 2.932 3.647 1.00 95.31 128 PRO A C 1
ATOM 1034 O O . PRO A 1 128 ? 15.457 2.632 4.838 1.00 95.31 128 PRO A O 1
ATOM 1037 N N . VAL A 1 129 ? 15.076 4.094 3.172 1.00 90.88 129 VAL A N 1
ATOM 1038 C CA . VAL A 1 129 ? 14.345 5.083 3.984 1.00 90.88 129 VAL A CA 1
ATOM 1039 C C . VAL A 1 129 ? 12.999 4.499 4.405 1.00 90.88 129 VAL A C 1
ATOM 1041 O O . VAL A 1 129 ? 12.690 4.512 5.598 1.00 90.88 129 VAL A O 1
ATOM 1044 N N . VAL A 1 130 ? 12.282 3.878 3.463 1.00 92.00 130 VAL A N 1
ATOM 1045 C CA . VAL A 1 130 ? 11.013 3.177 3.713 1.00 92.00 130 VAL A CA 1
ATOM 1046 C C . VAL A 1 130 ? 11.147 2.083 4.751 1.00 92.00 130 VAL A C 1
ATOM 1048 O O . VAL A 1 130 ? 10.436 2.069 5.754 1.00 92.00 130 VAL A O 1
ATOM 1051 N N . VAL A 1 131 ? 12.124 1.195 4.578 1.00 95.38 131 VAL A N 1
ATOM 1052 C CA . VAL A 1 131 ? 12.380 0.118 5.544 1.00 95.38 131 VAL A CA 1
ATOM 1053 C C . VAL A 1 131 ? 12.653 0.675 6.942 1.00 95.38 131 VAL A C 1
ATOM 1055 O O . VAL A 1 131 ? 12.163 0.122 7.927 1.00 95.38 131 VAL A O 1
ATOM 1058 N N . ASN A 1 132 ? 13.401 1.776 7.045 1.00 92.06 132 ASN A N 1
ATOM 1059 C CA . ASN A 1 132 ? 13.708 2.386 8.334 1.00 92.06 132 ASN A CA 1
ATOM 1060 C C . ASN A 1 132 ? 12.458 2.962 9.011 1.00 92.06 132 ASN A C 1
ATOM 1062 O O . ASN A 1 132 ? 12.275 2.738 10.210 1.00 92.06 132 ASN A O 1
ATOM 1066 N N . TYR A 1 133 ? 11.598 3.682 8.280 1.00 87.69 133 TYR A N 1
ATOM 1067 C CA . TYR A 1 133 ? 10.388 4.224 8.897 1.00 87.69 133 TYR A CA 1
ATOM 1068 C C . TYR A 1 133 ? 9.366 3.132 9.208 1.00 87.69 133 TYR A C 1
ATOM 1070 O O . TYR A 1 133 ? 8.773 3.173 10.281 1.00 87.69 133 TYR A O 1
ATOM 1078 N N . LEU A 1 134 ? 9.205 2.115 8.353 1.00 92.31 134 LEU A N 1
ATOM 1079 C CA . LEU A 1 134 ? 8.304 0.989 8.616 1.00 92.31 134 LEU A CA 1
ATOM 1080 C C . LEU A 1 134 ? 8.744 0.201 9.852 1.00 92.31 134 LEU A C 1
ATOM 1082 O O . LEU A 1 134 ? 7.903 -0.196 10.654 1.00 92.31 134 LEU A O 1
ATOM 1086 N N . GLN A 1 135 ? 10.054 0.019 10.049 1.00 94.88 135 GLN A N 1
ATOM 1087 C CA . GLN A 1 135 ? 10.578 -0.596 11.268 1.00 94.88 135 GLN A CA 1
ATOM 1088 C C . GLN A 1 135 ? 10.243 0.254 12.499 1.00 94.88 135 GLN A C 1
ATOM 1090 O O . GLN A 1 135 ? 9.747 -0.279 13.488 1.00 94.88 135 GLN A O 1
ATOM 1095 N N . ALA A 1 136 ? 10.454 1.572 12.434 1.00 89.06 136 ALA A N 1
ATOM 1096 C CA . ALA A 1 136 ? 10.132 2.474 13.539 1.00 89.06 136 ALA A CA 1
ATOM 1097 C C . ALA A 1 136 ? 8.625 2.496 13.860 1.00 89.06 136 ALA A C 1
ATOM 1099 O O . ALA A 1 136 ? 8.248 2.504 15.033 1.00 89.06 136 ALA A O 1
ATOM 1100 N N . LEU A 1 137 ? 7.767 2.465 12.835 1.00 87.44 137 LEU A N 1
ATOM 1101 C CA . LEU A 1 137 ? 6.318 2.332 12.991 1.00 87.44 137 LEU A CA 1
ATOM 1102 C C . LEU A 1 137 ? 5.963 1.008 13.664 1.00 87.44 137 LEU A C 1
ATOM 1104 O O . LEU A 1 137 ? 5.203 0.999 14.630 1.00 87.44 137 LEU A O 1
ATOM 1108 N N . ARG A 1 138 ? 6.545 -0.101 13.197 1.00 92.00 138 ARG A N 1
ATOM 1109 C CA . ARG A 1 138 ? 6.278 -1.430 13.744 1.00 92.00 138 ARG A CA 1
ATOM 1110 C C . ARG A 1 138 ? 6.675 -1.538 15.212 1.00 92.00 138 ARG A C 1
ATOM 1112 O O . ARG A 1 138 ? 5.869 -2.001 16.018 1.00 92.00 138 ARG A O 1
ATOM 1119 N N . ASP A 1 139 ? 7.872 -1.066 15.548 1.00 90.62 139 ASP A N 1
ATOM 1120 C CA . ASP A 1 139 ? 8.383 -1.036 16.920 1.00 90.62 139 ASP A CA 1
ATOM 1121 C C . ASP A 1 139 ? 7.513 -0.138 17.810 1.00 90.62 139 ASP A C 1
ATOM 1123 O O . ASP A 1 139 ? 7.203 -0.497 18.944 1.00 90.62 139 ASP A O 1
ATOM 1127 N N . GLY A 1 140 ? 7.085 1.017 17.290 1.00 87.25 140 GLY A N 1
ATOM 1128 C CA . GLY A 1 140 ? 6.205 1.947 17.991 1.00 87.25 140 GLY A CA 1
ATOM 1129 C C . GLY A 1 140 ? 4.830 1.353 18.292 1.00 87.25 140 GLY A C 1
ATOM 1130 O O . GLY A 1 140 ? 4.372 1.436 19.429 1.00 87.25 140 GLY A O 1
ATOM 1131 N N . LEU A 1 141 ? 4.201 0.719 17.299 1.00 86.06 141 LEU A N 1
ATOM 1132 C CA . LEU A 1 141 ? 2.915 0.033 17.445 1.00 86.06 141 LEU A CA 1
ATOM 1133 C C . LEU A 1 141 ? 3.006 -1.159 18.411 1.00 86.06 141 LEU A C 1
ATOM 1135 O O . LEU A 1 141 ? 2.114 -1.353 19.233 1.00 86.06 141 LEU A O 1
ATOM 1139 N N . ASP A 1 142 ? 4.090 -1.937 18.355 1.00 89.25 142 ASP A N 1
ATOM 1140 C CA . ASP A 1 142 ? 4.299 -3.066 19.271 1.00 89.25 142 ASP A CA 1
ATOM 1141 C C . ASP A 1 142 ? 4.583 -2.580 20.710 1.00 89.25 142 ASP A C 1
ATOM 1143 O O . ASP A 1 142 ? 4.150 -3.206 21.676 1.00 89.25 142 ASP A O 1
ATOM 1147 N N . ALA A 1 143 ? 5.254 -1.434 20.884 1.00 89.50 143 ALA A N 1
ATOM 1148 C CA . ALA A 1 143 ? 5.560 -0.867 22.201 1.00 89.50 143 ALA A CA 1
ATOM 1149 C C . ALA A 1 143 ? 4.340 -0.277 22.927 1.00 89.50 143 ALA A C 1
ATOM 1151 O O . ALA A 1 143 ? 4.328 -0.223 24.160 1.00 89.50 143 ALA A O 1
ATOM 1152 N N . ILE A 1 144 ? 3.337 0.198 22.185 1.00 84.00 144 ILE A N 1
ATOM 1153 C CA . ILE A 1 144 ? 2.107 0.771 22.755 1.00 84.00 144 ILE A CA 1
ATOM 1154 C C . ILE A 1 144 ? 0.987 -0.259 22.922 1.00 84.00 144 ILE A C 1
ATOM 1156 O O . ILE A 1 144 ? -0.021 0.067 23.552 1.00 84.00 144 ILE A O 1
ATOM 1160 N N . GLN A 1 145 ? 1.179 -1.483 22.417 1.00 85.12 145 GLN A N 1
ATOM 1161 C CA . GLN A 1 145 ? 0.212 -2.564 22.538 1.00 85.12 145 GLN A CA 1
ATOM 1162 C C . GLN A 1 145 ? -0.021 -2.974 23.995 1.00 85.12 145 GLN A C 1
ATOM 1164 O O . GLN A 1 145 ? 0.901 -3.313 24.742 1.00 85.12 145 GLN A O 1
ATOM 1169 N N . ARG A 1 146 ? -1.290 -2.983 24.400 1.00 83.62 146 ARG A N 1
ATOM 1170 C CA . ARG A 1 146 ? -1.747 -3.514 25.683 1.00 83.62 146 ARG A CA 1
ATOM 1171 C C . ARG A 1 146 ? -1.859 -5.045 25.631 1.00 83.62 146 ARG A C 1
ATOM 1173 O O . ARG A 1 146 ? -2.159 -5.608 24.584 1.00 83.62 146 ARG A O 1
ATOM 1180 N N . PRO A 1 147 ? -1.654 -5.753 26.755 1.00 81.31 147 PRO A N 1
ATOM 1181 C CA . PRO A 1 147 ? -1.691 -7.220 26.772 1.00 81.31 147 PRO A CA 1
ATOM 1182 C C . PRO A 1 147 ? -3.023 -7.853 26.341 1.00 81.31 147 PRO A C 1
ATOM 1184 O O . PRO A 1 147 ? -3.052 -9.034 26.008 1.00 81.31 147 PRO A O 1
ATOM 1187 N N . ASP A 1 148 ? -4.116 -7.099 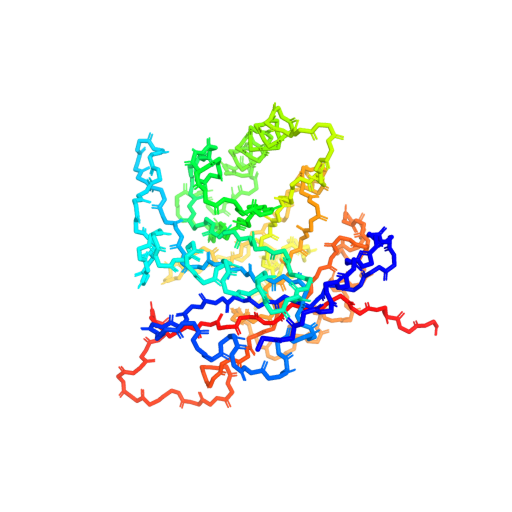26.420 1.00 81.31 148 ASP A N 1
ATOM 1188 C CA . ASP A 1 148 ? -5.491 -7.532 26.183 1.00 81.31 148 ASP A CA 1
ATOM 1189 C C . ASP A 1 148 ? -6.098 -6.987 24.883 1.00 81.31 148 ASP A C 1
ATOM 1191 O O . ASP A 1 148 ? -7.279 -7.219 24.633 1.00 81.31 148 ASP A O 1
ATOM 1195 N N . GLU A 1 149 ? -5.312 -6.307 24.042 1.00 76.12 149 GLU A N 1
ATOM 1196 C CA . GLU A 1 149 ? -5.775 -5.809 22.744 1.00 76.12 149 GLU A CA 1
ATOM 1197 C C . GLU A 1 149 ? -5.089 -6.521 21.564 1.00 76.12 149 GLU A C 1
ATOM 1199 O O . GLU A 1 149 ? -3.931 -6.954 21.681 1.00 76.12 149 GLU A O 1
ATOM 1204 N N . PRO A 1 150 ? -5.786 -6.664 20.418 1.00 78.25 150 PRO A N 1
ATOM 1205 C CA . PRO A 1 150 ? -5.194 -7.196 19.196 1.00 78.25 150 PRO A CA 1
ATOM 1206 C C . PRO A 1 150 ? -3.926 -6.441 18.791 1.00 78.25 150 PRO A C 1
ATOM 1208 O O . PRO A 1 150 ? -3.734 -5.269 19.118 1.00 78.25 150 PRO A O 1
ATOM 1211 N N . ARG A 1 151 ? -3.042 -7.122 18.056 1.00 83.94 151 ARG A N 1
ATOM 1212 C CA . ARG A 1 151 ? -1.863 -6.459 17.501 1.00 83.94 151 ARG A CA 1
ATOM 1213 C C . ARG A 1 151 ? -2.314 -5.490 16.423 1.00 83.94 151 ARG A C 1
ATOM 1215 O O . ARG A 1 151 ? -3.017 -5.871 15.496 1.00 83.94 151 ARG A O 1
ATOM 1222 N N . TYR A 1 152 ? -1.836 -4.264 16.520 1.00 84.81 152 TYR A N 1
ATOM 1223 C CA . TYR A 1 152 ? -2.189 -3.230 15.568 1.00 84.81 152 TYR A CA 1
ATOM 1224 C C . TYR A 1 152 ? -1.579 -3.464 14.203 1.00 84.81 152 TYR A C 1
ATOM 1226 O O . TYR A 1 152 ? -0.401 -3.831 14.098 1.00 84.81 152 TYR A O 1
ATOM 1234 N N . LEU A 1 153 ? -2.389 -3.213 13.182 1.00 86.62 153 LEU A N 1
ATOM 1235 C CA . LEU A 1 153 ? -2.041 -3.471 11.798 1.00 86.62 153 LEU A CA 1
ATOM 1236 C C . LEU A 1 153 ? -1.069 -2.413 11.275 1.00 86.62 153 LEU A C 1
ATOM 1238 O O . LEU A 1 153 ? -1.191 -1.227 11.581 1.00 86.62 153 LEU A O 1
ATOM 1242 N N . LEU A 1 154 ? -0.115 -2.858 10.468 1.00 90.00 154 LEU A N 1
ATOM 1243 C CA . LEU A 1 154 ? 0.683 -2.009 9.594 1.00 90.00 154 LEU A CA 1
ATOM 1244 C C . LEU A 1 154 ? 0.548 -2.541 8.165 1.00 90.00 154 LEU A C 1
ATOM 1246 O O . LEU A 1 154 ? 0.972 -3.666 7.900 1.00 90.00 154 LEU A O 1
ATOM 1250 N N . THR A 1 155 ? -0.048 -1.776 7.257 1.00 89.69 155 THR A N 1
ATOM 1251 C CA . THR A 1 155 ? -0.270 -2.172 5.858 1.00 89.69 155 THR A CA 1
ATOM 1252 C C . THR A 1 155 ? 0.494 -1.270 4.891 1.00 89.69 155 THR A C 1
ATOM 1254 O O . THR A 1 155 ? 0.955 -0.195 5.267 1.00 89.69 155 THR A O 1
ATOM 1257 N N . TRP A 1 156 ? 0.728 -1.774 3.680 1.00 92.56 156 TRP A N 1
ATOM 1258 C CA . TRP A 1 156 ? 1.524 -1.114 2.646 1.00 92.56 156 TRP A CA 1
ATOM 1259 C C . TRP A 1 156 ? 0.835 -1.210 1.296 1.00 92.56 156 TRP A C 1
ATOM 1261 O O . TRP A 1 156 ? 0.550 -2.326 0.841 1.00 92.56 156 TRP A O 1
ATOM 1271 N N . ASP A 1 157 ? 0.660 -0.064 0.654 1.00 89.44 157 ASP A N 1
ATOM 1272 C CA . ASP A 1 157 ? 0.176 0.050 -0.711 1.00 89.44 157 ASP A CA 1
ATOM 1273 C C . ASP A 1 157 ? 1.345 -0.034 -1.693 1.00 89.44 157 ASP A C 1
ATOM 1275 O O . ASP A 1 157 ? 2.378 0.627 -1.573 1.00 89.44 157 ASP A O 1
ATOM 1279 N N . GLU A 1 158 ? 1.199 -0.908 -2.684 1.00 91.94 158 GLU A N 1
ATOM 1280 C CA . GLU A 1 158 ? 2.233 -1.177 -3.669 1.00 91.94 158 GLU A CA 1
ATOM 1281 C C . GLU A 1 158 ? 1.691 -1.161 -5.094 1.00 91.94 158 GLU A C 1
ATOM 1283 O O . GLU A 1 158 ? 0.567 -1.595 -5.377 1.00 91.94 158 GLU A O 1
ATOM 1288 N N . PHE A 1 159 ? 2.539 -0.711 -6.017 1.00 89.38 159 PHE A N 1
ATOM 1289 C CA . PHE A 1 159 ? 2.224 -0.675 -7.432 1.00 89.38 159 PHE A CA 1
ATOM 1290 C C . PHE A 1 159 ? 2.165 -2.092 -8.030 1.00 89.38 159 PHE A C 1
ATOM 1292 O O . PHE A 1 159 ? 3.013 -2.941 -7.736 1.00 89.38 159 PHE A O 1
ATOM 1299 N N . PRO A 1 160 ? 1.227 -2.371 -8.952 1.00 86.56 160 PRO A N 1
ATOM 1300 C CA . PRO A 1 160 ? 1.096 -3.690 -9.579 1.00 86.56 160 PRO A CA 1
ATOM 1301 C C . PRO A 1 160 ? 2.339 -4.175 -10.324 1.00 86.56 160 PRO A C 1
ATOM 1303 O O . PRO A 1 160 ? 2.582 -5.378 -10.399 1.00 86.56 160 PRO A O 1
ATOM 1306 N N . SER A 1 161 ? 3.130 -3.245 -10.857 1.00 87.38 161 SER A N 1
ATOM 1307 C CA . SER A 1 161 ? 4.353 -3.511 -11.618 1.00 87.38 161 SER A CA 1
ATOM 1308 C C . SER A 1 161 ? 5.563 -3.834 -10.734 1.00 87.38 161 SER A C 1
ATOM 1310 O O . SER A 1 161 ? 6.606 -4.225 -11.258 1.00 87.38 161 SER A O 1
ATOM 1312 N N . ALA A 1 162 ? 5.455 -3.726 -9.403 1.00 92.94 162 ALA A N 1
ATOM 1313 C CA . ALA A 1 162 ? 6.621 -3.729 -8.521 1.00 92.94 162 ALA A CA 1
ATOM 1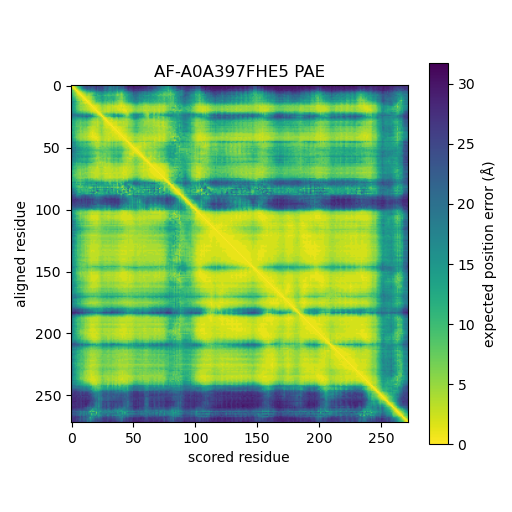314 C C . ALA A 1 162 ? 7.425 -5.034 -8.496 1.00 92.94 162 ALA A C 1
ATOM 1316 O O . ALA A 1 162 ? 8.610 -5.041 -8.153 1.00 92.94 162 ALA A O 1
ATOM 1317 N N . TRP A 1 163 ? 6.799 -6.142 -8.893 1.00 94.00 163 TRP A N 1
ATOM 1318 C CA . TRP A 1 163 ? 7.442 -7.455 -8.978 1.00 94.00 163 TRP A CA 1
ATOM 1319 C C . TRP A 1 163 ? 7.809 -7.865 -10.401 1.00 94.00 163 TRP A C 1
ATOM 1321 O O . TRP A 1 163 ? 8.364 -8.950 -10.591 1.00 94.00 163 TRP A O 1
ATOM 1331 N N . ASP A 1 164 ? 7.508 -7.041 -11.404 1.00 91.00 164 ASP A N 1
ATOM 1332 C CA . ASP A 1 164 ? 7.886 -7.341 -12.777 1.00 91.00 164 ASP A CA 1
ATOM 1333 C C . ASP A 1 164 ? 9.381 -7.084 -12.998 1.00 91.00 164 ASP A C 1
ATOM 1335 O O . ASP A 1 164 ? 9.859 -5.988 -12.703 1.00 91.00 164 ASP A O 1
ATOM 1339 N N . PRO A 1 165 ? 10.140 -8.073 -13.514 1.00 90.94 165 PRO A N 1
ATOM 1340 C CA . PRO A 1 165 ? 11.579 -7.938 -13.683 1.00 90.94 165 PRO A CA 1
ATOM 1341 C C . PRO A 1 165 ? 11.963 -6.719 -14.531 1.00 90.94 165 PRO A C 1
ATOM 1343 O O . PRO A 1 165 ? 11.281 -6.440 -15.520 1.00 90.94 165 PRO A O 1
ATOM 1346 N N . PRO A 1 166 ? 13.084 -6.050 -14.211 1.00 92.62 166 PRO A N 1
ATOM 1347 C CA . PRO A 1 166 ? 13.620 -4.992 -15.053 1.00 92.62 166 PRO A CA 1
ATOM 1348 C C . PRO A 1 166 ? 13.934 -5.497 -16.466 1.00 92.62 166 PRO A C 1
ATOM 1350 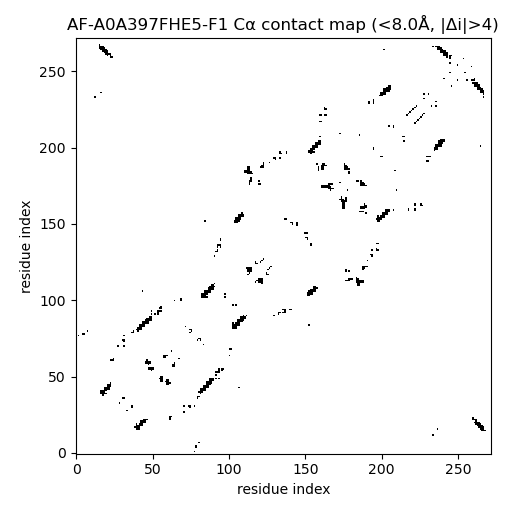O O . PRO A 1 166 ? 14.702 -6.449 -16.629 1.00 92.62 166 PRO A O 1
ATOM 1353 N N . ASP A 1 167 ? 13.401 -4.823 -17.482 1.00 91.50 167 ASP A N 1
ATOM 1354 C CA . ASP A 1 167 ? 13.745 -5.043 -18.889 1.00 91.50 167 ASP A CA 1
ATOM 1355 C C . ASP A 1 167 ? 14.030 -3.701 -19.582 1.00 91.50 167 ASP A C 1
ATOM 1357 O O . ASP A 1 167 ? 13.154 -3.124 -20.225 1.00 91.50 167 ASP A O 1
ATOM 1361 N N . PRO A 1 168 ? 15.266 -3.179 -19.492 1.00 90.06 168 PRO A N 1
ATOM 1362 C CA . PRO A 1 168 ? 15.613 -1.891 -20.090 1.00 90.06 168 PRO A CA 1
ATOM 1363 C C . PRO A 1 168 ? 15.608 -1.917 -21.627 1.00 90.06 168 PRO A C 1
ATOM 1365 O O . PRO A 1 168 ? 15.826 -0.882 -22.251 1.00 90.06 168 PRO A O 1
ATOM 1368 N N . THR A 1 169 ? 15.425 -3.087 -22.249 1.00 91.06 169 THR A N 1
ATOM 1369 C CA . THR A 1 169 ? 15.408 -3.237 -23.710 1.00 91.06 169 THR A CA 1
ATOM 1370 C C . THR A 1 169 ? 14.003 -3.200 -24.300 1.00 91.06 169 THR A C 1
ATOM 1372 O O . THR A 1 169 ? 13.857 -3.071 -25.515 1.00 91.06 169 THR A O 1
ATOM 1375 N N . ASN A 1 170 ? 12.971 -3.293 -23.460 1.00 86.00 170 ASN A N 1
ATOM 1376 C CA . ASN A 1 170 ? 11.584 -3.242 -23.886 1.00 86.00 170 ASN A CA 1
ATOM 1377 C C . ASN A 1 170 ? 11.097 -1.789 -23.957 1.00 86.00 170 ASN A C 1
ATOM 1379 O O . ASN A 1 170 ? 10.850 -1.148 -22.941 1.00 86.00 170 ASN A O 1
ATOM 1383 N N . GLU A 1 171 ? 10.918 -1.285 -25.177 1.00 80.25 171 GLU A N 1
ATOM 1384 C CA . GLU A 1 171 ? 10.485 0.095 -25.446 1.00 80.25 171 GLU A CA 1
ATOM 1385 C C . GLU A 1 171 ? 9.041 0.400 -24.998 1.00 80.25 171 GLU A C 1
ATOM 1387 O O . GLU A 1 171 ? 8.637 1.561 -24.992 1.00 80.25 171 GLU A O 1
ATOM 1392 N N . HIS A 1 172 ? 8.247 -0.618 -24.648 1.00 78.19 172 HIS A N 1
ATOM 1393 C CA . HIS A 1 172 ? 6.832 -0.473 -24.285 1.00 78.19 172 HIS A CA 1
ATOM 1394 C C . HIS A 1 172 ? 6.540 -0.729 -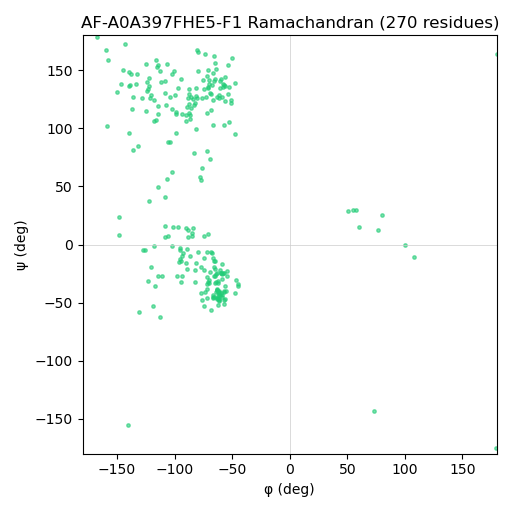22.807 1.00 78.19 172 HIS A C 1
ATOM 1396 O O . HIS A 1 172 ? 5.546 -0.223 -22.298 1.00 78.19 172 HIS A O 1
ATOM 1402 N N . TYR A 1 173 ? 7.356 -1.546 -22.141 1.00 83.69 173 TYR A N 1
ATOM 1403 C CA . TYR A 1 173 ? 7.184 -1.885 -20.732 1.00 83.69 173 TYR A CA 1
ATOM 1404 C C . TYR A 1 173 ? 8.505 -2.371 -20.146 1.00 83.69 173 TYR A C 1
ATOM 1406 O O . TYR A 1 173 ? 8.891 -3.522 -20.354 1.00 83.69 173 TYR A O 1
ATOM 1414 N N . THR A 1 174 ? 9.194 -1.517 -19.392 1.00 88.25 174 THR A N 1
ATOM 1415 C CA . THR A 1 174 ? 10.498 -1.863 -18.806 1.00 88.25 174 THR A CA 1
ATOM 1416 C C . THR A 1 174 ? 10.375 -2.600 -17.468 1.00 88.25 174 THR A C 1
ATOM 1418 O O . THR A 1 174 ? 11.379 -2.854 -16.800 1.00 88.25 174 THR A O 1
ATOM 1421 N N . GLY A 1 175 ? 9.154 -2.977 -17.073 1.00 88.56 175 GLY A N 1
ATOM 1422 C CA . GLY A 1 175 ? 8.863 -3.603 -15.787 1.00 88.56 175 GLY A CA 1
ATOM 1423 C C . GLY A 1 175 ? 8.950 -2.599 -14.641 1.00 88.56 175 GLY A C 1
ATOM 1424 O O . GLY A 1 175 ? 8.616 -1.421 -14.796 1.00 88.56 175 GLY A O 1
ATOM 1425 N N . CYS A 1 176 ? 9.441 -3.048 -13.486 1.00 91.31 176 CYS A N 1
ATOM 1426 C CA . CYS A 1 176 ? 9.494 -2.234 -12.271 1.00 91.31 176 CYS A CA 1
ATOM 1427 C C . CYS A 1 176 ? 10.460 -1.032 -12.323 1.00 91.31 176 CYS A C 1
ATOM 1429 O O . CYS A 1 176 ? 10.466 -0.212 -11.406 1.00 91.31 176 CYS A O 1
ATOM 1431 N N . ILE A 1 177 ? 11.265 -0.905 -13.387 1.00 91.62 177 ILE A N 1
ATOM 1432 C CA . ILE A 1 177 ? 12.171 0.234 -13.631 1.00 91.62 177 ILE A CA 1
ATOM 1433 C C . ILE A 1 177 ? 11.576 1.286 -14.581 1.00 91.62 177 ILE A C 1
ATOM 1435 O O . ILE A 1 177 ? 12.308 2.112 -15.126 1.00 91.62 177 ILE A O 1
ATOM 1439 N N . SER A 1 178 ? 10.265 1.240 -14.830 1.00 87.62 178 SER A N 1
ATOM 1440 C CA . SER A 1 178 ? 9.585 2.244 -15.655 1.00 87.62 178 SER A CA 1
ATOM 1441 C C . SER A 1 178 ? 9.734 3.640 -15.045 1.00 87.62 178 SER A C 1
ATOM 1443 O O . SER A 1 178 ? 9.706 3.804 -13.823 1.00 87.62 178 SER A O 1
ATOM 1445 N N . PHE A 1 179 ? 9.943 4.638 -15.905 1.00 86.31 179 PHE A N 1
ATOM 1446 C CA . PHE A 1 179 ? 10.074 6.049 -15.549 1.00 86.31 179 PHE A CA 1
ATOM 1447 C C . PHE A 1 179 ? 9.569 6.913 -16.708 1.00 86.31 179 PHE A C 1
ATOM 1449 O O . PHE A 1 179 ? 9.992 6.729 -17.852 1.00 86.31 179 PHE A O 1
ATOM 1456 N N . HIS A 1 180 ? 8.714 7.886 -16.395 1.00 78.50 180 HIS A N 1
ATOM 1457 C CA . HIS A 1 180 ? 8.200 8.865 -17.344 1.00 78.50 180 HIS A CA 1
ATOM 1458 C C . HIS A 1 180 ? 8.565 10.270 -16.866 1.00 78.50 180 HIS A C 1
ATOM 1460 O O . HIS A 1 180 ? 8.280 10.643 -15.736 1.00 78.50 180 HIS A O 1
ATOM 1466 N N . GLU A 1 181 ? 9.212 11.064 -17.726 1.00 73.19 181 GLU A N 1
ATOM 1467 C CA . GLU A 1 181 ? 9.708 12.391 -17.334 1.00 73.19 181 GLU A CA 1
ATOM 1468 C C . GLU A 1 181 ? 8.584 13.386 -16.987 1.00 73.19 181 GLU A C 1
ATOM 1470 O O . GLU A 1 181 ? 8.806 14.297 -16.187 1.00 73.19 181 GLU A O 1
ATOM 1475 N N . ASP A 1 182 ? 7.397 13.188 -17.567 1.00 69.31 182 ASP A N 1
ATOM 1476 C CA . ASP A 1 182 ? 6.229 14.062 -17.409 1.00 69.31 182 ASP A CA 1
ATOM 1477 C C . ASP A 1 182 ? 5.271 13.609 -16.287 1.00 69.31 182 ASP A C 1
ATOM 1479 O O . ASP A 1 182 ? 4.372 14.363 -15.911 1.00 69.31 182 ASP A O 1
ATOM 1483 N N . TYR A 1 183 ? 5.470 12.404 -15.735 1.00 64.62 183 TYR A N 1
ATOM 1484 C CA . TYR A 1 183 ? 4.660 11.820 -14.662 1.00 64.62 183 TYR A CA 1
ATOM 1485 C C . TYR A 1 183 ? 5.580 11.104 -13.659 1.00 64.62 183 TYR A C 1
ATOM 1487 O O . TYR A 1 183 ? 5.984 9.959 -13.860 1.00 64.62 183 TYR A O 1
ATOM 1495 N N . ASP A 1 184 ? 5.946 11.800 -12.580 1.00 61.53 184 ASP A N 1
ATOM 1496 C CA . ASP A 1 184 ? 6.794 11.253 -11.514 1.00 61.53 184 ASP A CA 1
ATOM 1497 C C . ASP A 1 184 ? 6.020 10.202 -10.674 1.00 61.53 184 ASP A C 1
ATOM 1499 O O . ASP A 1 184 ? 4.895 10.457 -10.251 1.00 61.53 184 ASP A O 1
ATOM 1503 N N . GLY A 1 185 ? 6.636 9.045 -10.375 1.00 64.69 185 GLY A N 1
ATOM 1504 C CA . GLY A 1 185 ? 6.346 8.280 -9.143 1.00 64.69 185 GLY A CA 1
ATOM 1505 C C . GLY A 1 185 ? 5.572 6.952 -9.202 1.00 64.69 185 GLY A C 1
ATOM 1506 O O . GLY A 1 185 ? 5.621 6.223 -8.224 1.00 64.69 185 GLY A O 1
ATOM 1507 N N . TRP A 1 186 ? 4.956 6.543 -10.313 1.00 77.75 186 TRP A N 1
ATOM 1508 C CA . TRP A 1 186 ? 3.993 5.411 -10.315 1.00 77.75 186 TRP A CA 1
ATOM 1509 C C . TRP A 1 186 ? 4.573 4.000 -10.536 1.00 77.75 186 TRP A C 1
ATOM 1511 O O . TRP A 1 186 ? 3.847 3.045 -10.815 1.00 77.75 186 TRP A O 1
ATOM 1521 N N . HIS A 1 187 ? 5.895 3.852 -10.454 1.00 86.56 187 HIS A N 1
ATOM 1522 C CA . HIS A 1 187 ? 6.585 2.582 -10.684 1.00 86.56 187 HIS A CA 1
ATOM 1523 C C . HIS A 1 187 ? 7.819 2.488 -9.795 1.00 86.56 187 HIS A C 1
ATOM 1525 O O . HIS A 1 187 ? 8.574 3.452 -9.683 1.00 86.56 187 HIS A O 1
ATOM 1531 N N . ARG A 1 188 ? 8.069 1.323 -9.200 1.00 92.56 188 ARG A N 1
ATOM 1532 C CA . ARG A 1 188 ? 9.303 1.010 -8.461 1.00 92.56 188 ARG A CA 1
ATOM 1533 C C . ARG A 1 188 ? 9.490 -0.489 -8.388 1.00 92.56 188 ARG A C 1
ATOM 1535 O O . ARG A 1 188 ? 8.515 -1.219 -8.476 1.00 92.56 188 ARG A O 1
ATOM 1542 N N . CYS A 1 189 ? 10.711 -0.957 -8.165 1.00 94.94 189 CYS A N 1
ATOM 1543 C CA . CYS A 1 189 ? 10.944 -2.356 -7.816 1.00 94.94 189 CYS A CA 1
ATOM 1544 C C . CYS A 1 189 ? 10.697 -2.585 -6.324 1.00 94.94 189 CYS A C 1
ATOM 1546 O O . CYS A 1 189 ? 11.172 -1.814 -5.491 1.00 94.94 189 CYS A O 1
ATOM 1548 N N . TYR A 1 190 ? 9.979 -3.662 -5.998 1.00 96.06 190 TYR A N 1
ATOM 1549 C CA . TYR A 1 190 ? 9.608 -3.993 -4.625 1.00 96.06 190 TYR A CA 1
ATOM 1550 C C . TYR A 1 190 ? 10.840 -4.216 -3.736 1.00 96.06 190 TYR A C 1
ATOM 1552 O O . TYR A 1 190 ? 11.753 -4.953 -4.113 1.00 96.06 190 TYR A O 1
ATOM 1560 N N . GLU A 1 191 ? 10.836 -3.642 -2.530 1.00 96.56 191 GLU A N 1
ATOM 1561 C CA . GLU A 1 191 ? 11.850 -3.867 -1.492 1.00 96.56 191 GLU A CA 1
ATOM 1562 C C . GLU A 1 191 ? 11.430 -5.049 -0.592 1.00 96.56 191 GLU A C 1
ATOM 1564 O O . GLU A 1 191 ? 10.537 -4.904 0.248 1.00 96.56 191 GLU A O 1
ATOM 1569 N N . PRO A 1 192 ? 12.063 -6.236 -0.709 1.00 94.88 192 PRO A N 1
ATOM 1570 C CA . PRO A 1 192 ? 11.611 -7.450 -0.023 1.00 94.88 192 PRO A CA 1
ATOM 1571 C C . PRO A 1 192 ? 11.576 -7.352 1.504 1.00 94.88 192 PRO A C 1
ATOM 1573 O O . PRO A 1 192 ? 10.828 -8.086 2.153 1.00 94.88 192 PRO A O 1
ATOM 1576 N N . ARG A 1 193 ? 12.378 -6.460 2.105 1.00 96.12 193 ARG A N 1
ATOM 1577 C CA . ARG A 1 193 ? 12.382 -6.263 3.562 1.00 96.12 193 ARG A CA 1
ATOM 1578 C C . ARG A 1 193 ? 11.049 -5.727 4.087 1.00 96.12 193 ARG A C 1
ATOM 1580 O O . ARG A 1 193 ? 10.714 -6.028 5.230 1.00 96.12 193 ARG A O 1
ATOM 1587 N N . ILE A 1 194 ? 10.262 -5.030 3.262 1.00 96.06 194 ILE A N 1
ATOM 1588 C CA . ILE A 1 194 ? 8.927 -4.526 3.627 1.00 96.06 194 ILE A CA 1
ATOM 1589 C C . ILE A 1 194 ? 8.018 -5.674 4.086 1.00 96.06 194 ILE A C 1
ATOM 1591 O O . ILE A 1 194 ? 7.342 -5.559 5.107 1.00 96.06 194 ILE A O 1
ATOM 1595 N N . SER A 1 195 ? 8.064 -6.832 3.413 1.00 93.94 195 SER A N 1
ATOM 1596 C CA . SER A 1 195 ? 7.192 -7.986 3.703 1.00 93.94 195 SER A CA 1
ATOM 1597 C C . SER A 1 195 ? 7.303 -8.522 5.136 1.00 93.94 195 SER A C 1
ATOM 1599 O O . SER A 1 195 ? 6.374 -9.169 5.637 1.00 93.94 195 SER A O 1
ATOM 1601 N N . ALA A 1 196 ? 8.447 -8.303 5.790 1.00 94.06 196 ALA A N 1
ATOM 1602 C CA . ALA A 1 196 ? 8.681 -8.718 7.170 1.00 94.06 196 ALA A CA 1
ATOM 1603 C C . ALA A 1 196 ? 8.098 -7.734 8.198 1.00 94.06 196 ALA A C 1
ATOM 1605 O O . ALA A 1 196 ? 7.845 -8.134 9.332 1.00 94.06 196 ALA A O 1
ATOM 1606 N N . LEU A 1 197 ? 7.881 -6.478 7.803 1.00 95.19 197 LEU A N 1
ATOM 1607 C CA . LEU A 1 197 ? 7.465 -5.384 8.683 1.00 95.19 197 LEU A CA 1
ATOM 1608 C C . LEU A 1 197 ? 5.950 -5.188 8.693 1.00 95.19 197 LEU A C 1
ATOM 1610 O O . LEU A 1 197 ? 5.387 -4.835 9.727 1.00 95.19 197 LEU A O 1
ATOM 1614 N N . VAL A 1 198 ? 5.303 -5.456 7.558 1.00 93.31 198 VAL A N 1
ATOM 1615 C CA . VAL A 1 198 ? 3.876 -5.187 7.346 1.00 93.31 198 VAL A CA 1
ATOM 1616 C C . VAL A 1 198 ? 3.030 -6.447 7.500 1.00 93.31 198 VAL A C 1
ATOM 1618 O O . VAL A 1 198 ? 3.472 -7.566 7.215 1.00 93.31 198 VAL A O 1
ATOM 1621 N N . ASP A 1 199 ? 1.795 -6.277 7.949 1.00 90.75 199 ASP A N 1
ATOM 1622 C CA . ASP A 1 199 ? 0.810 -7.339 8.120 1.00 90.75 199 ASP A CA 1
ATOM 1623 C C . ASP A 1 199 ? 0.103 -7.660 6.793 1.00 90.75 199 ASP A C 1
ATOM 1625 O O . ASP A 1 199 ? -0.193 -8.828 6.526 1.00 90.75 199 ASP A O 1
ATOM 1629 N N . MET A 1 200 ? -0.079 -6.661 5.921 1.00 89.81 200 MET A N 1
ATOM 1630 C CA . MET A 1 200 ? -0.658 -6.821 4.582 1.00 89.81 200 MET A CA 1
ATOM 1631 C C . MET A 1 200 ? 0.073 -5.959 3.551 1.00 89.81 200 MET A C 1
ATOM 1633 O O . MET A 1 200 ? 0.562 -4.878 3.870 1.00 89.81 200 MET A O 1
ATOM 1637 N N . VAL A 1 201 ? 0.120 -6.455 2.316 1.00 91.88 201 VAL A N 1
ATOM 1638 C CA . VAL A 1 201 ? 0.518 -5.695 1.130 1.00 91.88 201 VAL A CA 1
ATOM 1639 C C . VAL A 1 201 ? -0.704 -5.600 0.235 1.00 91.88 201 VAL A C 1
ATOM 1641 O O . VAL A 1 201 ? -1.171 -6.614 -0.300 1.00 91.88 201 VAL A O 1
ATOM 1644 N N . ASN A 1 202 ? -1.224 -4.393 0.102 1.00 89.38 202 ASN A N 1
ATOM 1645 C CA . ASN A 1 202 ? -2.245 -4.083 -0.864 1.00 89.38 202 ASN A CA 1
ATOM 1646 C C . ASN A 1 202 ? -1.588 -3.782 -2.216 1.00 89.38 202 ASN A C 1
ATOM 1648 O O . ASN A 1 202 ? -0.730 -2.917 -2.335 1.00 89.38 202 ASN A O 1
ATOM 1652 N N . VAL A 1 203 ? -2.012 -4.500 -3.249 1.00 89.44 203 VAL A N 1
ATOM 1653 C CA . VAL A 1 203 ? -1.621 -4.205 -4.622 1.00 89.44 203 VAL A CA 1
ATOM 1654 C C . VAL A 1 203 ? -2.677 -3.312 -5.245 1.00 89.44 203 VAL A C 1
ATOM 1656 O O . VAL A 1 203 ? -3.795 -3.771 -5.495 1.00 89.44 203 VAL A O 1
ATOM 1659 N N . MET A 1 204 ? -2.302 -2.064 -5.521 1.00 85.25 204 MET A N 1
ATOM 1660 C CA . MET A 1 204 ? -3.151 -1.033 -6.117 1.00 85.25 204 MET A CA 1
ATOM 1661 C C . MET A 1 204 ? -3.470 -1.364 -7.580 1.00 85.25 204 MET A C 1
ATOM 1663 O O . MET A 1 204 ? -2.907 -0.795 -8.508 1.00 85.25 204 MET A O 1
ATOM 1667 N N . PHE A 1 205 ? -4.346 -2.340 -7.811 1.00 83.25 205 PHE A N 1
ATOM 1668 C CA . PHE A 1 205 ? -4.718 -2.855 -9.128 1.00 83.25 205 PHE A CA 1
ATOM 1669 C C . PHE A 1 205 ? -5.705 -1.920 -9.854 1.00 83.25 205 PHE A C 1
ATOM 1671 O O . PHE A 1 205 ? -6.826 -2.284 -10.214 1.00 83.25 205 PHE A O 1
ATOM 1678 N N . TYR A 1 206 ? -5.273 -0.677 -10.033 1.00 77.00 206 TYR A N 1
ATOM 1679 C CA . TYR A 1 206 ? -5.933 0.430 -10.716 1.00 77.00 206 TYR A CA 1
ATOM 1680 C C . TYR A 1 206 ? -4.872 1.466 -11.108 1.00 77.00 206 TYR A C 1
ATOM 1682 O O . TYR A 1 206 ? -3.731 1.371 -10.669 1.00 77.00 206 TYR A O 1
ATOM 1690 N N . ASN A 1 207 ? -5.226 2.435 -11.960 1.00 71.88 207 ASN A N 1
ATOM 1691 C CA . ASN A 1 207 ? -4.302 3.474 -12.449 1.00 71.88 207 ASN A CA 1
ATOM 1692 C C . ASN A 1 207 ? -2.975 2.917 -13.008 1.00 71.88 207 ASN A C 1
ATOM 1694 O O . ASN A 1 207 ? -1.945 3.580 -12.952 1.00 71.88 207 ASN A O 1
ATOM 1698 N N . ILE A 1 208 ? -2.997 1.693 -13.550 1.00 74.94 208 ILE A N 1
ATOM 1699 C CA . ILE A 1 208 ? -1.817 1.076 -14.153 1.00 74.94 208 ILE A CA 1
ATOM 1700 C C . ILE A 1 208 ? -1.477 1.853 -15.423 1.00 74.94 208 ILE A C 1
ATOM 1702 O O . ILE A 1 208 ? -2.255 1.845 -16.378 1.00 74.94 208 ILE A O 1
ATOM 1706 N N . ASP A 1 209 ? -0.312 2.492 -15.429 1.00 64.19 209 ASP A N 1
ATOM 1707 C CA . ASP A 1 209 ? 0.210 3.292 -16.538 1.00 64.19 209 ASP A CA 1
ATOM 1708 C C . ASP A 1 209 ? 0.742 2.390 -17.667 1.00 64.19 209 ASP A C 1
ATOM 1710 O O . ASP A 1 209 ? 1.941 2.244 -17.899 1.00 64.19 209 ASP A O 1
ATOM 1714 N N . SER A 1 210 ? -0.170 1.650 -18.305 1.00 67.56 210 SER A N 1
ATOM 1715 C CA . SER A 1 210 ? 0.085 0.742 -19.427 1.00 67.56 210 SER A CA 1
ATOM 1716 C C . SER A 1 210 ? -1.227 0.304 -20.099 1.00 67.56 210 SER A C 1
ATOM 1718 O O . SER A 1 210 ? -2.321 0.690 -19.696 1.00 67.56 210 SER A O 1
ATOM 1720 N N . GLY A 1 211 ? -1.144 -0.512 -21.155 1.00 68.62 211 GLY A N 1
ATOM 1721 C CA . GLY A 1 211 ? -2.333 -1.042 -21.836 1.00 68.62 211 GLY A CA 1
ATOM 1722 C C . GLY A 1 211 ? -3.069 -2.140 -21.053 1.00 68.62 211 GLY A C 1
ATOM 1723 O O . GLY A 1 211 ? -2.486 -2.791 -20.188 1.00 68.62 211 GLY A O 1
ATOM 1724 N N . ASP A 1 212 ? -4.322 -2.423 -21.442 1.00 73.75 212 ASP A N 1
ATOM 1725 C CA . ASP A 1 212 ? -5.211 -3.445 -20.842 1.00 73.75 212 ASP A CA 1
ATOM 1726 C C . ASP A 1 212 ? -4.544 -4.814 -20.612 1.00 73.75 212 ASP A C 1
ATOM 1728 O O . ASP A 1 212 ? -4.879 -5.541 -19.678 1.00 73.75 212 ASP A O 1
ATOM 1732 N N . TRP A 1 213 ? -3.570 -5.174 -21.450 1.00 78.12 213 TRP A N 1
ATOM 1733 C CA . TRP A 1 213 ? -2.822 -6.426 -21.342 1.00 78.12 213 TRP A CA 1
ATOM 1734 C C . TRP A 1 213 ? -2.004 -6.540 -20.041 1.00 78.12 213 TRP A C 1
ATOM 1736 O O . TRP A 1 213 ? -1.749 -7.656 -19.588 1.00 78.12 213 TRP A O 1
ATOM 1746 N N . VAL A 1 214 ? -1.627 -5.423 -19.404 1.00 75.69 214 VAL A N 1
ATOM 1747 C CA . VAL A 1 214 ? -0.915 -5.439 -18.114 1.00 75.69 214 VAL A CA 1
ATOM 1748 C C . VAL A 1 214 ? -1.836 -5.888 -16.984 1.00 75.69 214 VAL A C 1
ATOM 1750 O O . VAL A 1 214 ? -1.393 -6.619 -16.102 1.00 75.69 214 VAL A O 1
ATOM 1753 N N . TYR A 1 215 ? -3.137 -5.587 -17.044 1.00 79.06 215 TYR A N 1
ATOM 1754 C CA . TYR A 1 215 ? -4.097 -6.127 -16.075 1.00 79.06 215 TYR A CA 1
ATOM 1755 C C . TYR A 1 215 ? -4.147 -7.663 -16.137 1.00 79.06 215 TYR A C 1
ATOM 1757 O O . TYR A 1 215 ? -4.179 -8.342 -15.108 1.00 79.06 215 TYR A O 1
ATOM 1765 N N . GLU A 1 216 ? -4.096 -8.229 -17.347 1.00 82.44 216 GLU A N 1
ATOM 1766 C CA . GLU A 1 216 ? -4.015 -9.678 -17.545 1.00 82.44 216 GLU A CA 1
ATOM 1767 C C . GLU A 1 216 ? -2.685 -10.253 -17.035 1.00 82.44 216 GLU A C 1
ATOM 1769 O O . GLU A 1 216 ? -2.694 -11.288 -16.360 1.00 82.44 216 GLU A O 1
ATOM 1774 N N . LEU A 1 217 ? -1.562 -9.581 -17.315 1.00 83.50 217 LEU A N 1
ATOM 1775 C CA . LEU A 1 217 ? -0.241 -9.970 -16.815 1.00 83.50 217 LEU A CA 1
ATOM 1776 C C . LEU A 1 217 ? -0.229 -10.031 -15.283 1.00 83.50 217 LEU A C 1
ATOM 1778 O O . LEU A 1 217 ? 0.186 -11.040 -14.709 1.00 83.50 217 LEU A O 1
ATOM 1782 N N . VAL A 1 218 ? -0.749 -8.996 -14.624 1.00 83.56 218 VAL A N 1
ATOM 1783 C CA . VAL A 1 218 ? -0.754 -8.901 -13.164 1.00 83.56 218 VAL A CA 1
ATOM 1784 C C . VAL A 1 218 ? -1.566 -10.031 -12.535 1.00 83.56 218 VAL A C 1
ATOM 1786 O O . VAL A 1 218 ? -1.103 -10.679 -11.594 1.00 83.56 218 VAL A O 1
ATOM 1789 N N . LEU A 1 219 ? -2.751 -10.330 -13.075 1.00 84.31 219 LEU A N 1
ATOM 1790 C CA . LEU A 1 219 ? -3.617 -11.385 -12.540 1.00 84.31 219 LEU A CA 1
ATOM 1791 C C . LEU A 1 219 ? -3.094 -12.801 -12.811 1.00 84.31 219 LEU A C 1
ATOM 1793 O O . LEU A 1 219 ? -3.325 -13.697 -11.996 1.00 84.31 219 LEU A O 1
ATOM 1797 N N . LYS A 1 220 ? -2.428 -13.031 -13.949 1.00 87.06 220 LYS A N 1
ATOM 1798 C CA . LYS A 1 220 ? -1.991 -14.376 -14.364 1.00 87.06 220 LYS A CA 1
ATOM 1799 C C . LYS A 1 220 ? -0.571 -14.726 -13.946 1.00 87.06 220 LYS A C 1
ATOM 1801 O O . LYS A 1 220 ? -0.285 -15.910 -13.778 1.00 87.06 220 LYS A O 1
ATOM 1806 N N . ASP A 1 221 ? 0.293 -13.733 -13.784 1.00 89.75 221 ASP A N 1
ATOM 1807 C CA . ASP A 1 221 ? 1.721 -13.932 -13.558 1.00 89.75 221 ASP A CA 1
ATOM 1808 C C . ASP A 1 221 ? 2.224 -13.109 -12.366 1.00 89.75 221 ASP A C 1
ATOM 1810 O O . ASP A 1 221 ? 2.692 -13.687 -11.381 1.00 89.75 221 ASP A O 1
ATOM 1814 N N . THR A 1 222 ? 2.065 -11.781 -12.380 1.00 88.56 222 THR A N 1
ATOM 1815 C CA . THR A 1 222 ? 2.715 -10.925 -11.374 1.00 88.56 222 THR A CA 1
ATOM 1816 C C . THR A 1 222 ? 2.253 -11.225 -9.955 1.00 88.56 222 THR A C 1
ATOM 1818 O O . THR A 1 222 ? 3.088 -11.538 -9.114 1.00 88.56 222 THR A O 1
ATOM 1821 N N . LEU A 1 223 ? 0.951 -11.249 -9.671 1.00 87.81 223 LEU A N 1
ATOM 1822 C CA . LEU A 1 223 ? 0.446 -11.582 -8.335 1.00 87.81 223 LEU A CA 1
ATOM 1823 C C . LEU A 1 223 ? 0.667 -13.055 -7.938 1.00 87.81 223 LEU A C 1
ATOM 1825 O O . LEU A 1 223 ? 1.268 -13.311 -6.889 1.00 87.81 223 LEU A O 1
ATOM 1829 N N . PRO A 1 224 ? 0.189 -14.057 -8.709 1.00 86.44 224 PRO A N 1
ATOM 1830 C CA . PRO A 1 224 ? 0.220 -15.447 -8.256 1.00 86.44 224 PRO A CA 1
ATOM 1831 C C . PRO A 1 224 ? 1.613 -16.089 -8.288 1.00 86.44 224 PRO A C 1
ATOM 1833 O O . PRO A 1 224 ? 1.811 -17.089 -7.585 1.00 86.44 224 PRO A O 1
ATOM 1836 N N . VAL A 1 225 ? 2.545 -15.555 -9.091 1.00 90.12 225 VAL A N 1
ATOM 1837 C CA . VAL A 1 225 ? 3.895 -16.104 -9.282 1.00 90.12 225 VAL A CA 1
ATOM 1838 C C . VAL A 1 225 ? 4.957 -15.175 -8.702 1.00 90.12 225 VAL A C 1
ATOM 1840 O O . VAL A 1 225 ? 5.653 -15.581 -7.773 1.00 90.12 225 VAL A O 1
ATOM 1843 N N . LYS A 1 226 ? 5.091 -13.947 -9.217 1.00 93.12 226 LYS A N 1
ATOM 1844 C CA . LYS A 1 226 ? 6.233 -13.068 -8.895 1.00 93.12 226 LYS A CA 1
ATOM 1845 C C . LYS A 1 226 ? 6.129 -12.461 -7.492 1.00 93.12 226 LYS A C 1
ATOM 1847 O O . LYS A 1 226 ? 7.032 -12.649 -6.682 1.00 93.12 226 LYS A O 1
ATOM 1852 N N . ALA A 1 227 ? 5.009 -11.821 -7.166 1.00 91.69 227 ALA A N 1
ATOM 1853 C CA . ALA A 1 227 ? 4.740 -11.261 -5.844 1.00 91.69 227 ALA A CA 1
ATOM 1854 C C . ALA A 1 227 ? 4.712 -12.367 -4.784 1.00 91.69 227 ALA A C 1
ATOM 1856 O O . ALA A 1 227 ? 5.384 -12.271 -3.761 1.00 91.69 227 ALA A O 1
ATOM 1857 N N . ALA A 1 228 ? 4.024 -13.477 -5.069 1.00 89.75 228 ALA A N 1
ATOM 1858 C CA . ALA A 1 228 ? 3.943 -14.628 -4.172 1.00 89.75 228 ALA A CA 1
ATOM 1859 C C . ALA A 1 228 ? 5.281 -15.357 -3.925 1.00 89.75 228 ALA A C 1
ATOM 1861 O O . ALA A 1 228 ? 5.357 -16.182 -3.011 1.00 89.75 228 ALA A O 1
ATOM 1862 N N . ALA A 1 229 ? 6.322 -15.096 -4.726 1.00 90.69 229 ALA A N 1
ATOM 1863 C CA . ALA A 1 229 ? 7.669 -15.609 -4.481 1.00 90.69 229 ALA A CA 1
ATOM 1864 C C . ALA A 1 229 ? 8.408 -14.834 -3.375 1.00 90.69 229 ALA A C 1
ATOM 1866 O O . ALA A 1 229 ? 9.374 -15.351 -2.815 1.00 90.69 229 ALA A O 1
ATOM 1867 N N . VAL A 1 230 ? 7.954 -13.617 -3.058 1.00 90.62 230 VAL A N 1
ATOM 1868 C CA . VAL A 1 230 ? 8.596 -12.708 -2.095 1.00 90.62 230 VAL A CA 1
ATOM 1869 C C . VAL A 1 230 ? 7.682 -12.422 -0.900 1.00 90.62 230 VAL A C 1
ATOM 1871 O O . VAL A 1 230 ? 8.147 -12.357 0.235 1.00 90.62 230 VAL A O 1
ATOM 1874 N N . ILE A 1 231 ? 6.374 -12.325 -1.139 1.00 90.69 231 ILE A N 1
ATOM 1875 C CA . ILE A 1 231 ? 5.350 -12.026 -0.140 1.00 90.69 231 ILE A CA 1
ATOM 1876 C C . ILE A 1 231 ? 4.533 -13.294 0.132 1.00 90.69 231 ILE A C 1
ATOM 1878 O O . ILE A 1 231 ? 4.026 -13.921 -0.804 1.00 90.69 231 ILE A O 1
ATOM 1882 N N . PRO A 1 232 ? 4.333 -13.684 1.404 1.00 88.38 232 PRO A N 1
ATOM 1883 C CA . PRO A 1 232 ? 3.400 -14.749 1.739 1.00 88.38 232 PRO A CA 1
ATOM 1884 C C . PRO A 1 232 ? 2.008 -14.469 1.156 1.00 88.38 232 PRO A C 1
ATOM 1886 O O . PRO A 1 232 ? 1.437 -13.406 1.377 1.00 88.38 232 PRO A O 1
ATOM 1889 N N . LYS A 1 233 ? 1.422 -15.440 0.445 1.00 83.81 233 LYS A N 1
ATOM 1890 C CA . LYS A 1 233 ? 0.123 -15.271 -0.244 1.00 83.81 233 LYS A CA 1
ATOM 1891 C C . LYS A 1 233 ? -1.011 -14.796 0.669 1.00 83.81 233 LYS A C 1
ATOM 1893 O O . LYS A 1 233 ? -1.960 -14.184 0.200 1.00 83.81 233 LYS A O 1
ATOM 1898 N N . ASN A 1 234 ? -0.937 -15.098 1.963 1.00 81.75 234 ASN A N 1
ATOM 1899 C CA . ASN A 1 234 ? -1.912 -14.659 2.958 1.00 81.75 234 ASN A CA 1
ATOM 1900 C C . ASN A 1 234 ? -1.796 -13.175 3.342 1.00 81.75 234 ASN A C 1
ATOM 1902 O O . ASN A 1 234 ? -2.715 -12.676 3.980 1.00 81.75 234 ASN A O 1
ATOM 1906 N N . LYS A 1 235 ? -0.717 -12.486 2.957 1.00 88.06 235 LYS A N 1
ATOM 1907 C CA . LYS A 1 235 ? -0.543 -11.040 3.144 1.00 88.06 235 LYS A CA 1
ATOM 1908 C C . LYS A 1 235 ? -0.958 -10.215 1.925 1.00 88.06 235 LYS A C 1
ATOM 1910 O O . LYS A 1 235 ? -1.082 -9.006 2.048 1.00 88.06 235 LYS A O 1
ATOM 1915 N N . ILE A 1 236 ? -1.144 -10.842 0.763 1.00 87.56 236 ILE A N 1
ATOM 1916 C CA . ILE A 1 236 ? -1.473 -10.133 -0.477 1.00 87.56 236 ILE A CA 1
ATOM 1917 C C . ILE A 1 236 ? -2.970 -9.827 -0.503 1.00 87.56 236 ILE A C 1
ATOM 1919 O O . ILE A 1 236 ? -3.808 -10.725 -0.362 1.00 87.56 236 ILE A O 1
ATOM 1923 N N . VAL A 1 237 ? -3.286 -8.560 -0.733 1.00 86.75 237 VAL A N 1
ATOM 1924 C CA . VAL A 1 237 ? -4.637 -8.042 -0.917 1.00 86.75 237 VAL A CA 1
ATOM 1925 C C . VAL A 1 237 ? -4.684 -7.315 -2.258 1.00 86.75 237 VAL A C 1
ATOM 1927 O O . VAL A 1 237 ? -3.715 -6.670 -2.641 1.00 86.75 237 VAL A O 1
ATOM 1930 N N . VAL A 1 238 ? -5.774 -7.465 -3.011 1.00 85.88 238 VAL A N 1
ATOM 1931 C CA . VAL A 1 238 ? -5.932 -6.790 -4.309 1.00 85.88 238 VAL A CA 1
ATOM 1932 C C . VAL A 1 238 ? -6.851 -5.594 -4.128 1.00 85.88 238 VAL A C 1
ATOM 1934 O O . VAL A 1 238 ? -8.019 -5.784 -3.781 1.00 85.88 238 VAL A O 1
ATOM 1937 N N . GLY A 1 239 ? -6.328 -4.395 -4.362 1.00 83.19 239 GLY A N 1
ATOM 1938 C CA . GLY A 1 239 ? -7.078 -3.149 -4.385 1.00 83.19 239 GLY A CA 1
ATOM 1939 C C . GLY A 1 239 ? -7.692 -2.898 -5.747 1.00 83.19 239 GLY A C 1
ATOM 1940 O O . GLY A 1 239 ? -6.995 -2.907 -6.750 1.00 83.19 239 GLY A O 1
ATOM 1941 N N . ALA A 1 240 ? -8.996 -2.662 -5.794 1.00 78.69 240 ALA A N 1
ATOM 1942 C CA . ALA A 1 240 ? -9.710 -2.330 -7.017 1.00 78.69 240 ALA A CA 1
ATOM 1943 C C . ALA A 1 240 ? -10.432 -0.992 -6.862 1.00 78.69 240 ALA A C 1
ATOM 1945 O O . ALA A 1 240 ? -11.137 -0.774 -5.879 1.00 78.69 240 ALA A O 1
ATOM 1946 N N . CYS A 1 241 ? -10.313 -0.124 -7.861 1.00 74.69 241 CYS A N 1
ATOM 1947 C CA . CYS A 1 241 ? -11.021 1.151 -7.897 1.00 74.69 241 CYS A CA 1
ATOM 1948 C C . CYS A 1 241 ? -12.539 0.900 -8.032 1.00 74.69 241 CYS A C 1
ATOM 1950 O O . CYS A 1 241 ? -12.983 0.197 -8.942 1.00 74.69 241 CYS A O 1
ATOM 1952 N N . SER A 1 242 ? -13.341 1.445 -7.111 1.00 69.88 242 SER A N 1
ATOM 1953 C CA . SER A 1 242 ? -14.790 1.179 -7.003 1.00 69.88 242 SER A CA 1
ATOM 1954 C C . SER A 1 242 ? -15.691 2.410 -7.200 1.00 69.88 242 SER A C 1
ATOM 1956 O O . SER A 1 242 ? -16.918 2.291 -7.193 1.00 69.88 242 SER A O 1
ATOM 1958 N N . GLY A 1 243 ? -15.106 3.592 -7.413 1.00 61.56 243 GLY A N 1
ATOM 1959 C CA . GLY A 1 243 ? -15.823 4.835 -7.710 1.00 61.56 243 GLY A CA 1
ATOM 1960 C C . GLY A 1 243 ? -16.279 4.967 -9.171 1.00 61.56 243 GLY A C 1
ATOM 1961 O O . GLY A 1 243 ? -15.794 4.284 -10.069 1.00 61.56 243 GLY A O 1
ATOM 1962 N N . GLN A 1 244 ? -17.183 5.918 -9.446 1.00 54.00 244 GLN A N 1
ATOM 1963 C CA . GLN A 1 244 ? -17.537 6.296 -10.831 1.00 54.00 244 GLN A CA 1
ATOM 1964 C C . GLN A 1 244 ? -16.322 6.816 -11.624 1.00 54.00 244 GLN A C 1
ATOM 1966 O O . GLN A 1 244 ? -16.283 6.670 -12.845 1.00 54.00 244 GLN A O 1
ATOM 1971 N N . GLY A 1 245 ? -15.315 7.337 -10.908 1.00 53.97 245 GLY A N 1
ATOM 1972 C CA . GLY A 1 245 ? -13.958 7.637 -11.381 1.00 53.97 245 GLY A CA 1
ATOM 1973 C C . GLY A 1 245 ? -13.323 6.534 -12.234 1.00 53.97 245 GLY A C 1
ATOM 1974 O O . GLY A 1 245 ? -12.600 6.809 -13.183 1.00 53.97 245 GLY A O 1
ATOM 1975 N N . CYS A 1 246 ? -13.645 5.282 -11.910 1.00 56.09 246 CYS A N 1
ATOM 1976 C CA . CYS A 1 246 ? -12.937 4.093 -12.373 1.00 56.09 246 CYS A CA 1
ATOM 1977 C C . CYS A 1 246 ? -13.567 3.428 -13.609 1.00 56.09 246 CYS A C 1
ATOM 1979 O O . CYS A 1 246 ? -12.963 2.541 -14.204 1.00 56.09 246 CYS A O 1
ATOM 1981 N N . VAL A 1 247 ? -14.814 3.777 -13.954 1.00 45.09 247 VAL A N 1
ATOM 1982 C CA . VAL A 1 247 ? -15.645 3.028 -14.924 1.00 45.09 247 VAL A CA 1
ATOM 1983 C C . VAL A 1 247 ? -16.234 3.885 -16.050 1.00 45.09 247 VAL A C 1
ATOM 1985 O O . VAL A 1 247 ? -16.852 3.336 -16.961 1.00 45.09 247 VAL A O 1
ATOM 1988 N N . SER A 1 248 ? -16.054 5.208 -16.033 1.00 45.25 248 SER A N 1
ATOM 1989 C CA . SER A 1 248 ? -16.553 6.101 -17.090 1.00 45.25 248 SER A CA 1
ATOM 1990 C C . SER A 1 248 ? -15.615 7.271 -17.369 1.00 45.25 248 SER A C 1
ATOM 1992 O O . SER A 1 248 ? -14.965 7.763 -16.446 1.00 45.25 248 SER A O 1
ATOM 1994 N N . ASP A 1 249 ? -15.614 7.751 -18.621 1.00 45.31 249 ASP A N 1
ATOM 1995 C CA . ASP A 1 249 ? -14.990 9.024 -18.996 1.00 45.31 249 ASP A CA 1
ATOM 1996 C C . ASP A 1 249 ? -15.487 10.130 -18.059 1.00 45.31 249 ASP A C 1
ATOM 1998 O O . ASP A 1 249 ? -16.696 10.344 -17.905 1.00 45.31 249 ASP A O 1
ATOM 2002 N N . GLN A 1 250 ? -14.550 10.815 -17.406 1.00 48.34 250 GLN A N 1
ATOM 2003 C CA . GLN A 1 250 ? -14.881 11.843 -16.430 1.00 48.34 250 GLN A CA 1
ATOM 2004 C C . GLN A 1 250 ? -15.534 13.049 -17.121 1.00 48.34 250 GLN A C 1
ATOM 2006 O O . GLN A 1 250 ? -15.065 13.493 -18.175 1.00 48.34 250 GLN A O 1
ATOM 2011 N N . PRO A 1 251 ? -16.598 13.634 -16.545 1.00 42.94 251 PRO A N 1
ATOM 2012 C CA . PRO A 1 251 ? -17.111 14.913 -17.010 1.00 42.94 251 PRO A CA 1
ATOM 2013 C C . PRO A 1 251 ? -16.010 15.981 -16.961 1.00 42.94 251 PRO A C 1
ATOM 2015 O O . PRO A 1 251 ? -15.277 16.083 -15.977 1.00 42.94 251 PRO A O 1
ATOM 2018 N N . ILE A 1 252 ? -15.923 16.813 -18.003 1.00 43.50 252 ILE A N 1
ATOM 2019 C CA . ILE A 1 252 ? -14.984 17.945 -18.065 1.00 43.50 252 ILE A CA 1
ATOM 2020 C C . ILE A 1 252 ? -15.119 18.789 -16.785 1.00 43.50 252 ILE A C 1
ATOM 2022 O O . ILE A 1 252 ? -16.207 19.284 -16.483 1.00 43.50 252 ILE A O 1
ATOM 2026 N N . GLY A 1 253 ? -14.017 18.954 -16.045 1.00 42.25 253 GLY A N 1
ATOM 2027 C CA . GLY A 1 253 ? -13.975 19.673 -14.764 1.00 42.25 253 GLY A CA 1
ATOM 2028 C C . GLY A 1 253 ? -13.991 18.794 -13.503 1.00 42.25 253 GLY A C 1
ATOM 2029 O O . GLY A 1 253 ? -13.914 19.343 -12.407 1.00 42.25 253 GLY A O 1
ATOM 2030 N N . GLN A 1 254 ? -14.054 17.463 -13.637 1.00 40.91 254 GLN A N 1
ATOM 2031 C CA . GLN A 1 254 ? -13.794 16.489 -12.561 1.00 40.91 254 GLN A CA 1
ATOM 2032 C C . GLN A 1 254 ? -12.461 15.753 -12.773 1.00 40.91 254 GLN A C 1
ATOM 2034 O O . GLN A 1 254 ? -12.364 14.542 -12.600 1.00 40.91 254 GLN A O 1
ATOM 2039 N N . GLU A 1 255 ? -11.429 16.486 -13.196 1.00 42.00 255 GLU A N 1
ATOM 2040 C CA . GLU A 1 255 ? -10.092 15.922 -13.390 1.00 42.00 255 GLU A CA 1
ATOM 2041 C C . GLU A 1 255 ? -9.549 15.389 -12.050 1.00 42.00 255 GLU A C 1
ATOM 2043 O O . GLU A 1 255 ? -9.604 16.063 -11.016 1.00 42.00 255 GLU A O 1
ATOM 2048 N N . VAL A 1 256 ? -9.088 14.136 -12.078 1.00 41.44 256 VAL A N 1
ATOM 2049 C CA . VAL A 1 256 ? -8.826 13.238 -10.937 1.00 41.44 256 VAL A CA 1
ATOM 2050 C C . VAL A 1 256 ? -7.520 13.591 -10.219 1.00 41.44 256 VAL A C 1
ATOM 2052 O O . VAL A 1 256 ? -6.641 12.764 -10.035 1.00 41.44 256 VAL A O 1
ATOM 2055 N N . TYR A 1 257 ? -7.397 14.840 -9.783 1.00 35.75 257 TYR A N 1
ATOM 2056 C CA . TYR A 1 257 ? -6.506 15.185 -8.673 1.00 35.75 257 TYR A CA 1
ATOM 2057 C C . TYR A 1 257 ? -7.263 15.220 -7.335 1.00 35.75 257 TYR A C 1
ATOM 2059 O O . TYR A 1 257 ? -6.649 15.414 -6.296 1.00 35.75 257 TYR A O 1
ATOM 2067 N N . ASN A 1 258 ? -8.596 15.046 -7.350 1.00 32.31 258 ASN A N 1
ATOM 2068 C CA . ASN A 1 258 ? -9.468 15.209 -6.176 1.00 32.31 258 ASN A CA 1
ATOM 2069 C C . ASN A 1 258 ? -10.711 14.290 -6.149 1.00 32.31 258 ASN A C 1
ATOM 2071 O O . ASN A 1 258 ? -11.606 14.515 -5.331 1.00 32.31 258 ASN A O 1
ATOM 2075 N N . ALA A 1 259 ? -10.843 13.310 -7.052 1.00 30.73 259 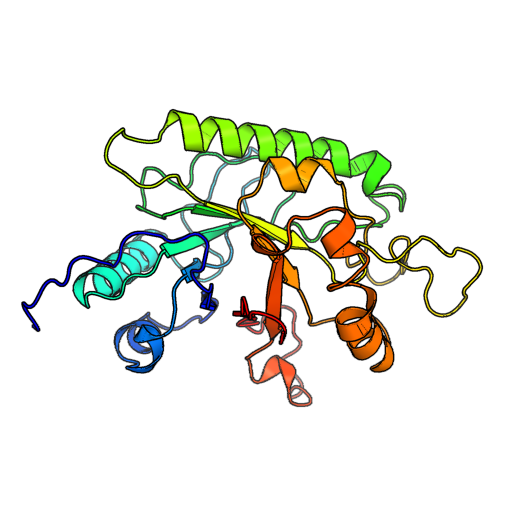ALA A N 1
ATOM 2076 C CA . ALA A 1 259 ? -11.988 12.399 -7.006 1.00 30.73 259 ALA A CA 1
ATOM 2077 C C . ALA A 1 259 ? -11.638 11.204 -6.122 1.00 30.73 259 ALA A C 1
ATOM 2079 O O . ALA A 1 259 ? -10.698 10.479 -6.427 1.00 30.73 259 ALA A O 1
ATOM 2080 N N . GLY A 1 260 ? -12.408 11.046 -5.044 1.00 36.91 260 GLY A N 1
ATOM 2081 C CA . GLY A 1 260 ? -12.238 9.983 -4.070 1.00 36.91 260 GLY A CA 1
ATOM 2082 C C . GLY A 1 260 ? -12.205 8.613 -4.743 1.00 36.91 260 GLY A C 1
ATOM 2083 O O . GLY A 1 260 ? -13.244 8.107 -5.190 1.00 36.91 260 GLY A O 1
ATOM 2084 N N . ASN A 1 261 ? -11.015 8.029 -4.829 1.00 35.22 261 ASN A N 1
ATOM 2085 C CA . ASN A 1 261 ? -10.805 6.696 -5.362 1.00 35.22 261 ASN A CA 1
ATOM 2086 C C . ASN A 1 261 ? -11.090 5.734 -4.219 1.00 35.22 261 ASN A C 1
ATOM 2088 O O . ASN A 1 261 ? -10.190 5.212 -3.582 1.00 35.22 261 ASN A O 1
ATOM 2092 N N . GLY A 1 262 ? -12.373 5.490 -3.946 1.00 36.94 262 GLY A N 1
ATOM 2093 C CA . GLY A 1 262 ? -12.733 4.394 -3.059 1.00 36.94 262 GLY A CA 1
ATOM 2094 C C . GLY A 1 262 ? -12.152 3.103 -3.634 1.00 36.94 262 GLY A C 1
ATOM 2095 O O . GLY A 1 262 ? -12.695 2.576 -4.607 1.00 36.94 262 GLY A O 1
ATOM 2096 N N . SER A 1 263 ? -11.051 2.604 -3.078 1.00 39.69 263 SER A N 1
ATOM 2097 C CA . SER A 1 263 ? -10.529 1.282 -3.415 1.00 39.69 263 SER A CA 1
ATOM 2098 C C . SER A 1 263 ? -11.205 0.263 -2.523 1.00 39.69 263 SER A C 1
ATOM 2100 O O . SER A 1 263 ? -11.346 0.478 -1.323 1.00 39.69 263 SER A O 1
ATOM 2102 N N . ALA A 1 264 ? -11.662 -0.830 -3.119 1.00 39.56 264 ALA A N 1
ATOM 2103 C CA . ALA A 1 264 ? -12.148 -1.991 -2.406 1.00 39.56 264 ALA A CA 1
ATOM 2104 C C . ALA A 1 264 ? -11.085 -3.088 -2.480 1.00 39.56 264 ALA A C 1
ATOM 2106 O O . ALA A 1 264 ? -10.626 -3.469 -3.557 1.00 39.56 264 ALA A O 1
ATOM 2107 N N . PHE A 1 265 ? -10.710 -3.598 -1.322 1.00 44.12 265 PHE A N 1
ATOM 2108 C CA . PHE A 1 265 ? -9.662 -4.583 -1.137 1.00 44.12 265 PHE A CA 1
ATOM 2109 C C . PHE A 1 265 ? -10.263 -5.954 -0.978 1.00 44.12 265 PHE A C 1
ATOM 2111 O O . PHE A 1 265 ? -11.117 -6.113 -0.119 1.00 44.12 265 PHE A O 1
ATOM 2118 N N . TYR A 1 266 ? -9.824 -6.955 -1.733 1.00 34.72 266 TYR A N 1
ATOM 2119 C CA . TYR A 1 266 ? -10.322 -8.317 -1.556 1.00 34.72 266 TYR A CA 1
ATOM 2120 C C . TYR A 1 266 ? -9.189 -9.326 -1.393 1.00 34.72 266 TYR A C 1
ATOM 2122 O O . TYR A 1 266 ? -8.317 -9.463 -2.253 1.00 34.72 266 TYR A O 1
ATOM 2130 N N . ARG A 1 267 ? -9.251 -10.108 -0.311 1.00 39.62 267 ARG A N 1
ATOM 2131 C CA . ARG A 1 267 ? -8.469 -11.338 -0.151 1.00 39.62 267 ARG A CA 1
ATOM 2132 C C . ARG A 1 267 ? -9.349 -12.539 -0.500 1.00 39.62 267 ARG A C 1
ATOM 2134 O O . ARG A 1 267 ? -10.080 -13.062 0.335 1.00 39.62 267 ARG A O 1
ATOM 2141 N N . GLY A 1 268 ? -9.262 -13.012 -1.739 1.00 29.48 268 GLY A N 1
ATOM 2142 C CA . GLY A 1 268 ? -9.887 -14.259 -2.191 1.00 29.48 268 GLY A CA 1
ATOM 2143 C C . GLY A 1 268 ? -8.930 -15.441 -2.117 1.00 29.48 268 GLY A C 1
ATOM 2144 O O . GLY A 1 268 ? -7.749 -15.316 -2.422 1.00 29.48 268 GLY A O 1
ATOM 2145 N N . SER A 1 269 ? -9.417 -16.625 -1.741 1.00 27.53 269 SER A N 1
ATOM 2146 C CA . SER A 1 269 ? -8.690 -17.859 -2.061 1.00 27.53 269 SER A CA 1
ATOM 2147 C C . SER A 1 269 ? -8.815 -18.116 -3.558 1.00 27.53 269 SER A C 1
ATOM 2149 O O . SER A 1 269 ? -9.913 -18.422 -4.026 1.00 27.53 269 SER A O 1
ATOM 2151 N N . ASN A 1 270 ? -7.703 -18.034 -4.288 1.00 25.20 270 ASN A N 1
ATOM 2152 C CA . ASN A 1 270 ? -7.641 -18.626 -5.617 1.00 25.20 270 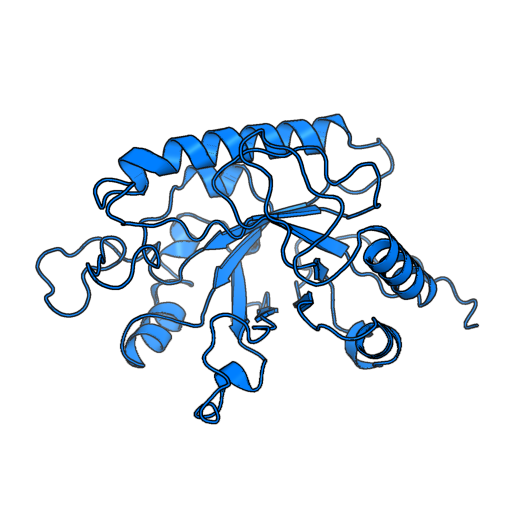ASN A CA 1
ATOM 2153 C C . ASN A 1 270 ? -7.938 -20.130 -5.511 1.00 25.20 270 ASN A C 1
ATOM 2155 O O . ASN A 1 270 ? -7.503 -20.816 -4.584 1.00 25.20 270 ASN A O 1
ATOM 2159 N N . VAL A 1 271 ? -8.772 -20.566 -6.447 1.00 27.86 271 VAL A N 1
ATOM 2160 C CA . VAL A 1 271 ? -9.382 -21.885 -6.608 1.00 27.86 271 VAL A CA 1
ATOM 2161 C C . VAL A 1 271 ? -8.348 -23.014 -6.455 1.00 27.86 271 VAL A C 1
ATOM 2163 O O . VAL A 1 271 ? -7.220 -22.886 -6.927 1.00 27.86 271 VAL A O 1
ATOM 2166 N N . ARG A 1 272 ? -8.751 -24.091 -5.762 1.00 27.88 272 ARG A N 1
ATOM 2167 C CA . ARG A 1 272 ? -8.012 -25.365 -5.667 1.00 27.88 272 ARG A CA 1
ATOM 2168 C C . ARG A 1 272 ? -7.793 -26.007 -7.031 1.00 27.88 272 ARG A C 1
ATOM 2170 O O . ARG A 1 272 ? -8.740 -25.962 -7.845 1.00 27.88 272 ARG A O 1
#

Secondary structure (DSSP, 8-state):
-----PPPPPP-TTPPPEEEEE--SS-THHHHS-GGGGG-SEEEEEEE---TTSPPPSB-SS-BHHHHHHHHHHHHHTT---EEEEEE-SSS----SSTTT--SEEEE-----SSGGGTT-HHHHTHHHHHHHHHHHHHHHHHH--TTSPPPEEEEEE-TTTTSPP-TT-SS--GGG--BTTB-SS-----TTHHHH-SEEEEE-SS-SS-THHHHHIIIIIIIIIGGGTS-GGGEEEEEE-SGGGTSPPPTT--TTSS---EEEE------

Foldseek 3Di:
DPPPQDDPDDDDLPDKAWEKEDQDLDACCCCLVPPCVLVHAEYEYADWEADPVQHTDCDHPRDGLVRVLVNVVSCVVSNRNHAYEYEYADLDAHPPPDPPRPGLAYEYPDLAALFVVQVLACCVRPVVSVLVRLQVNLVSQVVPDDPPDDRGFYEYEDELQQQPDAQPPDPADRGQSDDDHVDGGRGHHDDLSSQVRGQAYEHQLAPRPHDPVVSVCSVPDSLPPRVVVRHPLSRYKYWDFDDPVGPDDDDPPPPPPRDDRIIIIINDPDDD

pLDDT: mean 73.09, std 18.2, range [25.2, 96.56]

Sequence (272 aa):
MHNDCAECPADSPDDKVFAVFWETQSNCQNLVGNPHTRFLTHIMWSFVEPGEDGTVPSEFQYWSQEHIKDCILQLRMYEICIHDVYTLKCDVVVVVAYVRFGFDGIDIDDETGNMKGTHQDWLTHHGPVVVNYLQALRDGLDAIQRPDEPRYLLTWDEFPSAWDPPDPTNEHYTGCISFHEDYDGWHRCYEPRISALVDMVNVMFYNIDSGDWVYELVLKDTLPVKAAAVIPKNKIVVGACSGQGCVSDQPIGQEVYNAGNGSAFYRGSNVR

InterPro domains:
  IPR001579 Glycosyl hydrolase family 18, active site [PS01095] (103-111)
  IPR017853 Glycoside hydrolase superfamily [SSF51445] (9-239)

Solvent-accessible surface area (backbone atoms only — not comparable to full-atom values): 15564 Å² total; per-residue (Å²): 130,84,86,71,85,63,79,67,82,77,91,53,97,83,63,61,50,28,30,35,42,51,52,69,86,61,76,57,57,67,60,66,69,36,84,70,49,71,67,40,36,32,40,32,43,45,40,36,58,58,43,99,87,40,46,66,60,70,49,35,78,72,43,45,53,69,58,52,38,56,41,53,51,49,38,54,69,69,64,44,70,53,42,42,23,40,27,36,48,58,99,65,63,67,87,75,82,40,94,90,60,74,53,44,29,42,32,36,47,49,66,77,16,14,19,82,92,27,75,55,36,18,49,80,65,40,38,62,57,52,48,53,37,46,46,54,41,44,54,47,50,61,69,71,53,52,97,89,53,79,85,62,42,35,34,35,50,38,54,61,46,19,53,37,68,73,31,96,84,42,94,86,62,21,38,10,60,35,72,48,97,91,54,71,16,84,28,28,44,65,57,70,71,47,59,79,57,36,65,34,40,34,29,45,60,49,91,65,96,64,62,77,67,53,62,53,43,32,68,72,38,31,50,73,47,46,38,45,72,71,34,62,70,89,29,51,29,44,25,33,60,68,31,72,83,66,78,47,88,68,61,93,88,58,68,78,88,76,64,54,68,28,29,41,29,44,41,75,82,80,80,131

Mean predicted aligned error: 10.17 Å

Radius of gyration: 18.79 Å; Cα contacts (8 Å, |Δi|>4): 470; chains: 1; bounding box: 49×45×52 Å